Protein AF-A0A7V7WI01-F1 (afdb_monomer)

Structure (mmCIF, N/CA/C/O backbone):
data_AF-A0A7V7WI01-F1
#
_entry.id   AF-A0A7V7WI01-F1
#
loop_
_atom_site.group_PDB
_atom_site.id
_atom_site.type_symbol
_atom_site.label_atom_id
_atom_site.label_alt_id
_atom_site.label_comp_id
_atom_site.label_asym_id
_atom_site.label_entity_id
_atom_site.label_seq_id
_atom_site.pdbx_PDB_ins_code
_atom_site.Cartn_x
_atom_site.Cartn_y
_atom_site.Cartn_z
_atom_site.occupancy
_atom_site.B_iso_or_equiv
_atom_site.auth_seq_id
_atom_site.auth_comp_id
_atom_site.auth_asym_id
_atom_site.auth_atom_id
_atom_site.pdbx_PDB_model_num
ATOM 1 N N . MET A 1 1 ? 37.194 34.433 -37.383 1.00 41.41 1 MET A N 1
ATOM 2 C CA . MET A 1 1 ? 36.309 33.984 -36.285 1.00 41.41 1 MET A CA 1
ATOM 3 C C . MET A 1 1 ? 34.976 33.561 -36.884 1.00 41.41 1 MET A C 1
ATOM 5 O O . MET A 1 1 ? 34.101 34.392 -37.082 1.00 41.41 1 MET A O 1
ATOM 9 N N . THR A 1 2 ? 34.848 32.290 -37.248 1.00 35.22 2 THR A N 1
ATOM 10 C CA . THR A 1 2 ? 33.656 31.738 -37.905 1.00 35.22 2 THR A CA 1
ATOM 11 C C . THR A 1 2 ? 32.880 30.946 -36.858 1.00 35.22 2 THR A C 1
ATOM 13 O O . THR A 1 2 ? 33.360 29.931 -36.363 1.00 35.22 2 THR A O 1
ATOM 16 N N . ARG A 1 3 ? 31.715 31.455 -36.443 1.00 38.75 3 ARG A N 1
ATOM 17 C CA . ARG A 1 3 ? 30.821 30.782 -35.491 1.00 38.75 3 ARG A CA 1
ATOM 18 C C . ARG A 1 3 ? 30.105 29.633 -36.200 1.00 38.75 3 ARG A C 1
ATOM 20 O O . ARG A 1 3 ? 29.228 29.869 -37.025 1.00 38.75 3 ARG A O 1
ATOM 27 N N . THR A 1 4 ? 30.463 28.403 -35.851 1.00 38.91 4 THR A N 1
ATOM 28 C CA . THR A 1 4 ? 29.704 27.194 -36.190 1.00 38.91 4 THR A CA 1
ATOM 29 C C . THR A 1 4 ? 28.322 27.260 -35.525 1.00 38.91 4 THR A C 1
ATOM 31 O O . THR A 1 4 ? 28.257 27.484 -34.313 1.00 38.91 4 THR A O 1
ATOM 34 N N . PRO A 1 5 ? 27.206 27.081 -36.253 1.00 42.91 5 PRO A N 1
ATOM 35 C CA . PRO A 1 5 ? 25.894 27.035 -35.626 1.00 42.91 5 PRO A CA 1
ATOM 36 C C . PRO A 1 5 ? 25.719 25.707 -34.877 1.00 42.91 5 PRO A C 1
ATOM 38 O O . PRO A 1 5 ? 25.892 24.631 -35.445 1.00 42.91 5 PRO A O 1
ATOM 41 N N . MET A 1 6 ? 25.368 25.794 -33.590 1.00 41.75 6 MET A N 1
ATOM 42 C CA . MET A 1 6 ? 24.916 24.659 -32.780 1.00 41.75 6 MET A CA 1
ATOM 43 C C . MET A 1 6 ? 23.719 23.991 -33.464 1.00 41.75 6 MET A C 1
ATOM 45 O O . MET A 1 6 ? 22.691 24.631 -33.702 1.00 41.75 6 MET A O 1
ATOM 49 N N . ALA A 1 7 ? 23.850 22.698 -33.754 1.00 40.59 7 ALA A N 1
ATOM 50 C CA . ALA A 1 7 ? 22.749 21.867 -34.209 1.00 40.59 7 ALA A CA 1
ATOM 51 C C . ALA A 1 7 ? 21.605 21.915 -33.181 1.00 40.59 7 ALA A C 1
ATOM 53 O O . ALA A 1 7 ? 21.805 21.661 -31.992 1.00 40.59 7 ALA A O 1
ATOM 54 N N . ARG A 1 8 ? 20.396 22.255 -33.641 1.00 39.50 8 ARG A N 1
ATOM 55 C CA . ARG A 1 8 ? 19.173 22.104 -32.843 1.00 39.50 8 ARG A CA 1
ATOM 56 C C . ARG A 1 8 ? 18.990 20.617 -32.514 1.00 39.50 8 ARG A C 1
ATOM 58 O O . ARG A 1 8 ? 19.132 19.805 -33.430 1.00 39.50 8 ARG A O 1
ATOM 65 N N . PRO A 1 9 ? 18.639 20.243 -31.270 1.00 41.78 9 PRO A N 1
ATOM 66 C CA . PRO A 1 9 ? 18.307 18.860 -30.967 1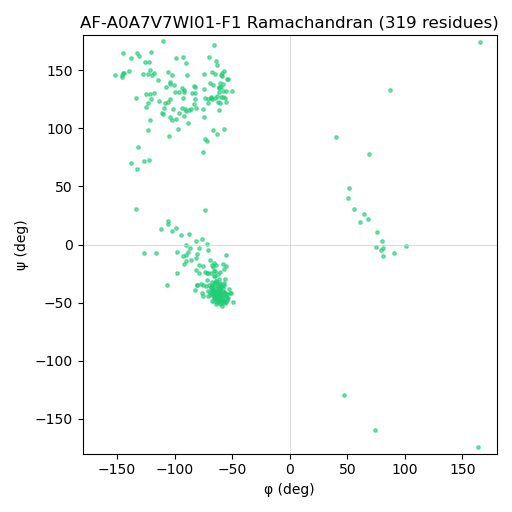.00 41.78 9 PRO A CA 1
ATOM 67 C C . PRO A 1 9 ? 17.116 18.440 -31.834 1.00 41.78 9 PRO A C 1
ATOM 69 O O . PRO A 1 9 ? 16.097 19.136 -31.905 1.00 41.78 9 PRO A O 1
ATOM 72 N N . SER A 1 10 ? 17.287 17.335 -32.553 1.00 41.19 10 SER A N 1
ATOM 73 C CA . SER A 1 10 ? 16.259 16.740 -33.394 1.00 41.19 10 SER A CA 1
ATOM 74 C C . SER A 1 10 ? 15.025 16.406 -32.555 1.00 41.19 10 SER A C 1
ATOM 76 O O . SER A 1 10 ? 15.104 15.937 -31.419 1.00 41.19 10 SER A O 1
ATOM 78 N N . ARG A 1 11 ? 13.853 16.695 -33.120 1.00 42.84 11 ARG A N 1
ATOM 79 C CA . ARG A 1 11 ? 12.557 16.388 -32.522 1.00 42.84 11 ARG A CA 1
ATOM 80 C C . ARG A 1 11 ? 12.413 14.872 -32.351 1.00 42.84 11 ARG A C 1
ATOM 82 O O . ARG A 1 11 ? 12.354 14.150 -33.338 1.00 42.84 11 ARG A O 1
ATOM 89 N N . SER A 1 12 ? 12.329 14.442 -31.093 1.00 43.69 12 SER A N 1
ATOM 90 C CA . SER A 1 12 ? 11.497 13.338 -30.591 1.00 43.69 12 SER A CA 1
ATOM 91 C C . SER A 1 12 ? 11.398 12.083 -31.470 1.00 43.69 12 SER A C 1
ATOM 93 O O . SER A 1 12 ? 10.459 11.938 -32.254 1.00 43.69 12 SER A O 1
ATOM 95 N N . SER A 1 13 ? 12.271 11.104 -31.220 1.00 43.81 13 SER A N 1
ATOM 96 C CA . SER A 1 13 ? 11.920 9.695 -31.418 1.00 43.81 13 SER A CA 1
ATOM 97 C C . SER A 1 13 ? 10.784 9.357 -30.448 1.00 43.81 13 SER A C 1
ATOM 99 O O . SER A 1 13 ? 11.011 9.108 -29.263 1.00 43.81 13 SER A O 1
ATOM 101 N N . CYS A 1 14 ? 9.541 9.437 -30.916 1.00 49.91 14 CYS A N 1
ATOM 102 C CA . CYS A 1 14 ? 8.401 8.927 -30.171 1.00 49.91 14 CYS A CA 1
ATOM 103 C C . CYS A 1 14 ? 8.569 7.405 -30.111 1.00 49.91 14 CYS A C 1
ATOM 105 O O . CYS A 1 14 ? 8.325 6.719 -31.102 1.00 49.91 14 CYS A O 1
ATOM 107 N N . SER A 1 15 ? 9.087 6.888 -28.992 1.00 59.72 15 SER A N 1
ATOM 108 C CA . SER A 1 15 ? 9.093 5.448 -28.739 1.00 59.72 15 SER A CA 1
ATOM 109 C C . SER A 1 15 ? 7.675 4.921 -28.981 1.00 59.72 15 SER A C 1
ATOM 111 O O . SER A 1 15 ? 6.725 5.550 -28.500 1.00 59.72 15 SER A O 1
ATOM 113 N N . PRO A 1 16 ? 7.502 3.821 -29.734 1.00 78.44 16 PRO A N 1
ATOM 114 C CA . PRO A 1 16 ? 6.178 3.274 -29.998 1.00 78.44 16 PRO A CA 1
ATOM 115 C C . PRO A 1 16 ? 5.454 3.021 -28.672 1.00 78.44 16 PRO A C 1
ATOM 117 O O . PRO A 1 16 ? 6.084 2.636 -27.687 1.00 78.44 16 PRO A O 1
ATOM 120 N N . ALA A 1 17 ? 4.143 3.274 -28.632 1.00 88.06 17 ALA A N 1
ATOM 121 C CA . ALA A 1 17 ? 3.349 3.061 -27.425 1.00 88.06 17 ALA A CA 1
ATOM 122 C C . ALA A 1 17 ? 3.530 1.616 -26.912 1.00 88.06 17 ALA A C 1
ATOM 124 O O . ALA A 1 17 ? 3.611 0.698 -27.735 1.00 88.06 17 ALA A O 1
ATOM 125 N N . PRO A 1 18 ? 3.576 1.388 -25.584 1.00 95.75 18 PRO A N 1
ATOM 126 C CA . PRO A 1 18 ? 3.816 0.062 -25.021 1.00 95.75 18 PRO A CA 1
ATOM 127 C C . PRO A 1 18 ? 2.548 -0.798 -25.155 1.00 95.75 18 PRO A C 1
ATOM 129 O O . PRO A 1 18 ? 1.713 -0.887 -24.255 1.00 95.75 18 PRO A O 1
ATOM 132 N N . ALA A 1 19 ? 2.332 -1.347 -26.348 1.00 96.00 19 ALA A N 1
ATOM 133 C CA . ALA A 1 19 ? 1.061 -1.940 -26.738 1.00 96.00 19 ALA A CA 1
ATOM 134 C C . ALA A 1 19 ? 0.753 -3.227 -25.961 1.00 96.00 19 ALA A C 1
ATOM 136 O O . ALA A 1 19 ? -0.411 -3.474 -25.636 1.00 96.00 19 ALA A O 1
ATOM 137 N N . ARG A 1 20 ? 1.765 -4.051 -25.649 1.00 96.38 20 ARG A N 1
ATOM 138 C CA . ARG A 1 20 ? 1.570 -5.256 -24.824 1.00 96.38 20 ARG A CA 1
ATOM 139 C C . ARG A 1 20 ? 1.254 -4.878 -23.385 1.00 96.38 20 ARG A C 1
ATOM 141 O O . ARG A 1 20 ? 0.348 -5.474 -22.811 1.00 96.38 20 ARG A O 1
ATOM 148 N N . TRP A 1 21 ? 1.928 -3.867 -22.839 1.00 97.81 21 TRP A N 1
ATOM 149 C CA . TRP A 1 21 ? 1.630 -3.335 -21.510 1.00 97.81 21 TRP A CA 1
ATOM 150 C C . TRP A 1 21 ? 0.194 -2.835 -21.404 1.00 97.81 21 TRP A C 1
ATOM 152 O O . TRP A 1 21 ? -0.531 -3.249 -20.506 1.00 97.81 21 TRP A O 1
ATOM 162 N N . LEU A 1 22 ? -0.250 -2.002 -22.347 1.00 97.31 22 LEU A N 1
ATOM 163 C CA . LEU A 1 22 ? -1.610 -1.464 -22.329 1.00 97.31 22 LEU A CA 1
ATOM 164 C C . LEU A 1 22 ? -2.666 -2.566 -22.452 1.00 97.31 22 LEU A C 1
ATOM 166 O O . LEU A 1 22 ? -3.636 -2.551 -21.699 1.00 97.31 22 LEU A O 1
ATOM 170 N N . ARG A 1 23 ? -2.451 -3.555 -23.330 1.00 96.81 23 ARG A N 1
ATOM 171 C CA . ARG A 1 23 ? -3.335 -4.727 -23.412 1.00 96.81 23 ARG A CA 1
ATOM 172 C C . ARG A 1 23 ? -3.352 -5.514 -22.107 1.00 96.81 23 ARG A C 1
ATOM 174 O O . ARG A 1 23 ? -4.424 -5.873 -21.643 1.00 96.81 23 ARG A O 1
ATOM 181 N N . PHE A 1 24 ? -2.194 -5.750 -21.490 1.00 97.19 24 PHE A N 1
ATOM 182 C CA . PHE A 1 24 ? -2.124 -6.415 -20.190 1.00 97.19 24 PHE A CA 1
ATOM 183 C C . PHE A 1 24 ? -2.937 -5.658 -19.133 1.00 97.19 24 PHE A C 1
ATOM 185 O O . PHE A 1 24 ? -3.774 -6.266 -18.472 1.00 97.19 24 PHE A O 1
ATOM 192 N N . LEU A 1 25 ? -2.781 -4.337 -19.026 1.00 97.50 25 LEU A N 1
ATOM 193 C CA . LEU A 1 25 ? -3.569 -3.531 -18.090 1.00 97.50 25 LEU A CA 1
ATOM 194 C C . LEU A 1 25 ? -5.077 -3.607 -18.372 1.00 97.50 25 LEU A C 1
ATOM 196 O O . LEU A 1 25 ? -5.855 -3.731 -17.432 1.00 97.50 25 LEU A O 1
ATOM 200 N N . GLN A 1 26 ? -5.488 -3.620 -19.643 1.00 96.75 26 GLN A N 1
ATOM 201 C CA . GLN A 1 26 ? -6.889 -3.825 -20.032 1.00 96.75 26 GLN A CA 1
ATOM 202 C C . GLN A 1 26 ? -7.419 -5.212 -19.640 1.00 96.75 26 GLN A C 1
ATOM 204 O O . GLN A 1 26 ? -8.591 -5.334 -19.311 1.00 96.75 26 GLN A O 1
ATOM 209 N N . THR A 1 27 ? -6.583 -6.259 -19.611 1.00 95.94 27 THR A N 1
ATOM 210 C CA . THR A 1 27 ? -7.016 -7.571 -19.083 1.00 95.94 27 THR A CA 1
ATOM 211 C C . THR A 1 27 ? -7.214 -7.578 -17.566 1.00 95.94 27 THR A C 1
ATOM 213 O O . THR A 1 27 ? -7.959 -8.412 -17.053 1.00 95.94 27 THR A O 1
ATOM 216 N N . LEU A 1 28 ? -6.546 -6.674 -16.840 1.00 96.12 28 LEU A N 1
ATOM 217 C CA . LEU A 1 28 ? -6.720 -6.522 -15.394 1.00 96.12 28 LEU A CA 1
ATOM 218 C C . LEU A 1 28 ? -7.948 -5.669 -15.058 1.00 96.12 28 LEU A C 1
ATOM 220 O O . LEU A 1 28 ? -8.654 -5.988 -14.106 1.00 96.12 28 LEU A O 1
ATOM 224 N N . TRP A 1 29 ? -8.183 -4.615 -15.845 1.00 96.75 29 TRP A N 1
ATOM 225 C CA . TRP A 1 29 ? -9.196 -3.583 -15.615 1.00 96.75 29 TRP A CA 1
ATOM 226 C C . TRP A 1 29 ? -9.922 -3.210 -16.920 1.00 96.75 29 TRP A C 1
ATOM 228 O O . TRP A 1 29 ? -9.696 -2.119 -17.451 1.00 96.75 29 TRP A O 1
ATOM 238 N N . PRO A 1 30 ? -10.767 -4.101 -17.473 1.00 94.25 30 PRO A N 1
ATOM 239 C CA . PRO A 1 30 ? -11.422 -3.870 -18.763 1.00 94.25 30 PRO A CA 1
ATOM 240 C C . PRO A 1 30 ? -12.344 -2.644 -18.743 1.00 94.25 30 PRO A C 1
ATOM 242 O O . PRO A 1 30 ? -12.310 -1.842 -19.674 1.00 94.25 30 PRO A O 1
ATOM 245 N N . ASP A 1 31 ? -13.078 -2.458 -17.644 1.00 93.56 31 ASP A N 1
ATOM 246 C CA . ASP A 1 31 ? -14.071 -1.390 -17.471 1.00 93.56 31 ASP A CA 1
ATOM 247 C C . ASP A 1 31 ? -13.645 -0.338 -16.428 1.00 93.56 31 ASP A C 1
ATOM 249 O O . ASP A 1 31 ? -14.449 0.486 -15.996 1.00 93.56 31 ASP A O 1
ATOM 253 N N . ASP A 1 32 ? -12.370 -0.343 -16.021 1.00 96.06 32 ASP A N 1
ATOM 254 C CA . ASP A 1 32 ? -11.827 0.580 -15.015 1.00 96.06 32 ASP A CA 1
ATOM 255 C C . ASP A 1 32 ? -10.572 1.318 -15.530 1.00 96.06 32 ASP A C 1
ATOM 257 O O . ASP A 1 32 ? -9.435 1.071 -15.100 1.00 96.06 32 ASP A O 1
ATOM 261 N N . PRO A 1 33 ? -10.752 2.269 -16.470 1.00 96.31 33 PRO A N 1
ATOM 262 C CA . PRO A 1 33 ? -9.656 3.098 -16.964 1.00 96.31 33 PRO A CA 1
ATOM 263 C C . PRO A 1 33 ? -9.097 4.040 -15.8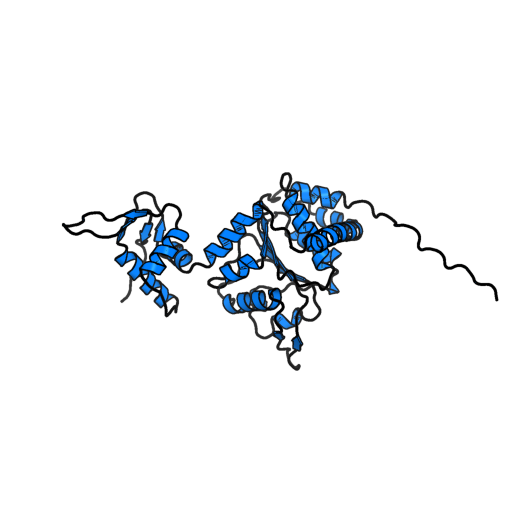85 1.00 96.31 33 PRO A C 1
ATOM 265 O O . PRO A 1 33 ? -7.967 4.519 -16.020 1.00 96.31 33 PRO A O 1
ATOM 268 N N . GLU A 1 34 ? -9.857 4.311 -14.817 1.00 97.19 34 GLU A N 1
ATOM 269 C CA . GLU A 1 34 ? -9.425 5.154 -13.700 1.00 97.19 34 GLU A CA 1
ATOM 270 C C . GLU A 1 34 ? -8.273 4.485 -12.940 1.00 97.19 34 GLU A C 1
ATOM 272 O O . GLU A 1 34 ? -7.254 5.127 -12.671 1.00 97.19 34 GLU A O 1
ATOM 277 N N . THR A 1 35 ? -8.371 3.177 -12.688 1.00 97.94 35 THR A N 1
ATOM 278 C CA . THR A 1 35 ? -7.287 2.398 -12.074 1.00 97.94 35 THR A CA 1
ATOM 279 C C . THR A 1 35 ? -6.031 2.352 -12.935 1.00 97.94 35 THR A C 1
ATOM 281 O O . THR A 1 35 ? -4.923 2.544 -12.423 1.00 97.94 35 THR A O 1
ATOM 284 N N . ILE A 1 36 ? -6.177 2.196 -14.253 1.00 98.06 36 ILE A N 1
ATOM 285 C CA . ILE A 1 36 ? -5.046 2.270 -15.192 1.00 98.06 36 ILE A CA 1
ATOM 286 C C . ILE A 1 36 ? -4.383 3.654 -15.133 1.00 98.06 36 ILE A C 1
ATOM 288 O O . ILE A 1 36 ? -3.152 3.758 -15.102 1.00 98.06 36 ILE A O 1
ATOM 292 N N . ALA A 1 37 ? -5.179 4.726 -15.082 1.00 98.06 37 ALA A N 1
ATOM 293 C CA . ALA A 1 37 ? -4.675 6.090 -14.981 1.00 98.06 37 ALA A CA 1
ATOM 294 C C . ALA A 1 37 ? -3.963 6.357 -13.644 1.00 98.06 37 ALA A C 1
ATOM 296 O O . ALA A 1 37 ? -2.904 6.988 -13.652 1.00 98.06 37 ALA A O 1
ATOM 297 N N . ALA A 1 38 ? -4.492 5.851 -12.526 1.00 98.38 38 ALA A N 1
ATOM 298 C CA . ALA A 1 38 ? -3.864 5.948 -11.208 1.00 98.38 38 ALA A CA 1
ATOM 299 C C . ALA A 1 38 ? -2.532 5.183 -11.158 1.00 98.38 38 ALA A C 1
ATOM 301 O O . ALA A 1 38 ? -1.532 5.704 -10.658 1.00 98.38 38 ALA A O 1
ATOM 302 N N . LEU A 1 39 ? -2.475 3.986 -11.755 1.00 98.56 39 LEU A N 1
ATOM 303 C CA . LEU A 1 39 ? -1.231 3.229 -11.887 1.00 98.56 39 LEU A CA 1
ATOM 304 C C . LEU A 1 39 ? -0.197 3.987 -12.734 1.00 98.56 39 LEU A C 1
ATOM 306 O O . LEU A 1 39 ? 0.975 4.035 -12.366 1.00 98.56 39 LEU A O 1
ATOM 310 N N . GLN A 1 40 ? -0.619 4.612 -13.838 1.00 98.56 40 GLN A N 1
ATOM 311 C CA . GLN A 1 40 ? 0.260 5.420 -14.690 1.00 98.56 40 GLN A CA 1
ATOM 312 C C . GLN A 1 40 ? 0.877 6.598 -13.935 1.00 98.56 40 GLN A C 1
ATOM 314 O O . GLN A 1 40 ? 2.068 6.876 -14.073 1.00 98.56 40 GLN A O 1
ATOM 319 N N . GLU A 1 41 ? 0.069 7.299 -13.142 1.00 98.44 41 GLU A N 1
ATOM 320 C CA . GLU A 1 41 ? 0.535 8.399 -12.298 1.00 98.44 41 GLU A CA 1
ATOM 321 C C . GLU A 1 41 ? 1.517 7.920 -11.240 1.00 98.44 41 GLU A C 1
ATOM 323 O O . GLU A 1 41 ? 2.533 8.576 -11.020 1.00 98.44 41 GLU A O 1
ATOM 328 N N . TRP A 1 42 ? 1.252 6.761 -10.635 1.00 98.31 42 TRP A N 1
ATOM 329 C CA . TRP A 1 42 ? 2.161 6.169 -9.667 1.00 98.31 42 TRP A CA 1
ATOM 330 C C . TRP A 1 42 ? 3.507 5.808 -10.294 1.00 98.31 42 TRP A C 1
ATOM 332 O O . TRP A 1 42 ? 4.548 6.199 -9.774 1.00 98.31 42 TRP A O 1
ATOM 342 N N . PHE A 1 43 ? 3.502 5.133 -11.449 1.00 98.44 43 PHE A N 1
ATOM 343 C CA . PHE A 1 43 ? 4.720 4.847 -12.211 1.00 98.44 43 PHE A CA 1
ATOM 344 C C . PHE A 1 43 ? 5.515 6.122 -12.495 1.00 98.44 43 PHE A C 1
ATOM 346 O O . PHE A 1 43 ? 6.724 6.146 -12.287 1.00 98.44 43 PHE A O 1
ATOM 353 N N . GLY A 1 44 ? 4.836 7.184 -12.935 1.00 97.81 44 GLY A N 1
ATOM 354 C CA . GLY A 1 44 ? 5.458 8.476 -13.197 1.00 97.81 44 GLY A CA 1
ATOM 355 C C . GLY A 1 44 ? 6.058 9.112 -11.945 1.00 97.81 44 GLY A C 1
ATOM 356 O O . GLY A 1 44 ? 7.180 9.612 -11.989 1.00 97.81 44 GLY A O 1
ATOM 357 N N . LEU A 1 45 ? 5.338 9.050 -10.823 1.00 97.50 45 LEU A N 1
ATOM 358 C CA . LEU A 1 45 ? 5.813 9.546 -9.537 1.00 97.50 45 LEU A CA 1
ATOM 359 C C . LEU A 1 45 ? 7.111 8.840 -9.137 1.00 97.50 45 LEU A C 1
ATOM 361 O O . LEU A 1 45 ? 8.084 9.523 -8.839 1.00 97.50 45 LEU A O 1
ATOM 365 N N . LEU A 1 46 ? 7.180 7.506 -9.224 1.00 96.69 46 LEU A N 1
ATOM 366 C CA . LEU A 1 46 ? 8.355 6.720 -8.815 1.00 96.69 46 LEU A CA 1
ATOM 367 C C . LEU A 1 46 ? 9.675 7.088 -9.524 1.00 96.69 46 LEU A C 1
ATOM 369 O O . LEU A 1 46 ? 10.749 6.745 -9.029 1.00 96.69 46 LEU A O 1
ATOM 373 N N . LEU A 1 47 ? 9.608 7.805 -10.648 1.00 95.81 47 LEU A N 1
ATOM 374 C CA . LEU A 1 47 ? 10.771 8.289 -11.397 1.00 95.81 47 LEU A CA 1
ATOM 375 C C . LEU A 1 47 ? 11.384 9.579 -10.824 1.00 95.81 47 LEU A C 1
ATOM 377 O O . LEU A 1 47 ? 12.480 9.964 -11.229 1.00 95.81 47 LEU A O 1
ATOM 381 N N . THR A 1 48 ? 10.697 10.247 -9.897 1.00 95.12 48 THR A N 1
ATOM 382 C CA . THR A 1 48 ? 11.130 11.502 -9.263 1.00 95.12 48 THR A CA 1
ATOM 383 C C . THR A 1 48 ? 11.506 11.286 -7.799 1.00 95.12 48 THR A C 1
ATOM 385 O O . THR A 1 48 ? 11.293 10.203 -7.264 1.00 95.12 48 THR A O 1
ATOM 388 N N . ASP A 1 49 ? 12.006 12.325 -7.130 1.00 93.19 49 ASP A N 1
ATOM 389 C CA . ASP A 1 49 ? 12.158 12.364 -5.667 1.00 93.19 49 ASP A CA 1
ATOM 390 C C . ASP A 1 49 ? 10.998 13.130 -4.988 1.00 93.19 49 ASP A C 1
ATOM 392 O O . ASP A 1 49 ? 11.088 13.505 -3.823 1.00 93.19 49 ASP A O 1
ATOM 396 N N . GLU A 1 50 ? 9.892 13.391 -5.707 1.00 93.25 50 GLU A N 1
ATOM 397 C CA . GLU A 1 50 ? 8.726 14.073 -5.133 1.00 93.25 50 GLU A CA 1
ATOM 398 C C . GLU A 1 50 ? 7.990 13.161 -4.140 1.00 93.25 50 GLU A C 1
ATOM 400 O O . GLU A 1 50 ? 7.474 12.098 -4.510 1.00 93.25 50 GLU A O 1
ATOM 405 N N . THR A 1 51 ? 7.870 13.630 -2.898 1.00 93.50 51 THR A N 1
ATOM 406 C CA . THR A 1 51 ? 7.145 12.953 -1.811 1.00 93.50 51 THR A CA 1
ATOM 407 C C . THR A 1 51 ? 5.929 13.733 -1.297 1.00 93.50 51 THR A C 1
ATOM 409 O O . THR A 1 51 ? 5.115 13.157 -0.578 1.00 93.50 51 THR A O 1
ATOM 412 N N . ARG A 1 52 ? 5.719 14.984 -1.749 1.00 94.12 52 ARG A N 1
ATOM 413 C CA . ARG A 1 52 ? 4.714 15.940 -1.216 1.00 94.12 52 ARG A CA 1
ATOM 414 C C . ARG A 1 52 ? 3.267 15.445 -1.190 1.00 94.12 52 ARG A C 1
ATOM 416 O O . ARG A 1 52 ? 2.412 16.042 -0.548 1.00 94.12 52 ARG A O 1
ATOM 423 N N . TYR A 1 53 ? 2.963 14.400 -1.957 1.00 95.88 53 TYR A N 1
ATOM 424 C CA . TYR A 1 53 ? 1.631 13.800 -1.991 1.00 95.88 53 TYR A CA 1
ATOM 425 C C . TYR A 1 53 ? 1.352 12.948 -0.749 1.00 95.88 53 TYR A C 1
ATOM 427 O O . TYR A 1 53 ? 0.190 12.670 -0.477 1.00 95.88 53 TYR A O 1
ATOM 435 N N . GLN A 1 54 ? 2.396 12.543 -0.018 1.00 96.50 54 GLN A N 1
ATOM 436 C CA . GLN A 1 54 ? 2.325 11.767 1.218 1.00 96.50 54 GLN A CA 1
ATOM 437 C C . GLN A 1 54 ? 1.467 10.501 1.093 1.00 96.50 54 GLN A C 1
ATOM 439 O O . GLN A 1 54 ? 0.557 10.244 1.890 1.00 96.50 54 GLN A O 1
ATOM 444 N N . LYS A 1 55 ? 1.733 9.732 0.029 1.00 96.56 55 LYS A N 1
ATOM 445 C CA . LYS A 1 55 ? 1.004 8.513 -0.325 1.00 96.56 55 LYS A CA 1
ATOM 446 C C . LYS A 1 55 ? 1.931 7.309 -0.503 1.00 96.56 55 LYS A C 1
ATOM 448 O O . LYS A 1 55 ? 3.103 7.456 -0.841 1.00 96.56 55 LYS A O 1
ATOM 453 N N . ALA A 1 56 ? 1.350 6.125 -0.356 1.00 96.81 56 ALA A N 1
ATOM 454 C CA . ALA A 1 56 ? 1.856 4.807 -0.722 1.00 96.81 56 ALA A CA 1
ATOM 455 C C . ALA A 1 56 ? 0.867 4.127 -1.689 1.00 96.81 56 ALA A C 1
ATOM 457 O O . ALA A 1 56 ? -0.318 4.455 -1.689 1.00 96.81 56 ALA A O 1
ATOM 458 N N . LEU A 1 57 ? 1.322 3.167 -2.493 1.00 97.62 57 LEU A N 1
ATOM 459 C CA . LEU A 1 57 ? 0.454 2.369 -3.368 1.00 97.62 57 LEU A CA 1
ATOM 460 C C . LEU A 1 57 ? 0.181 1.009 -2.739 1.00 97.62 57 LEU A C 1
ATOM 462 O O . LEU A 1 57 ? 1.111 0.365 -2.261 1.00 97.62 57 LEU A O 1
ATOM 466 N N . ALA A 1 58 ? -1.063 0.543 -2.808 1.00 96.19 58 ALA A N 1
ATOM 467 C CA . ALA A 1 58 ? -1.442 -0.817 -2.456 1.00 96.19 58 ALA A CA 1
ATOM 468 C C . ALA A 1 58 ? -2.128 -1.515 -3.635 1.00 96.19 58 ALA A C 1
ATOM 470 O O . ALA A 1 58 ? -3.155 -1.064 -4.134 1.00 96.19 58 ALA A O 1
ATOM 471 N N . LEU A 1 59 ? -1.559 -2.639 -4.063 1.00 96.69 59 LEU A N 1
ATOM 472 C CA . LEU A 1 59 ? -2.131 -3.568 -5.031 1.00 96.69 59 LEU A CA 1
ATOM 473 C C . LEU A 1 59 ? -2.765 -4.728 -4.257 1.00 96.69 59 LEU A C 1
ATOM 475 O O . LEU A 1 59 ? -2.045 -5.561 -3.695 1.00 96.69 59 LEU A O 1
ATOM 479 N N . ILE A 1 60 ? -4.096 -4.787 -4.227 1.00 93.62 60 ILE A N 1
ATOM 480 C CA . ILE A 1 60 ? -4.858 -5.760 -3.429 1.00 93.62 60 ILE A CA 1
ATOM 481 C C . ILE A 1 60 ? -5.681 -6.642 -4.360 1.00 93.62 60 ILE A C 1
ATOM 483 O O . ILE A 1 60 ? -6.370 -6.132 -5.233 1.00 93.62 60 ILE A O 1
ATOM 487 N N . GLY A 1 61 ? -5.611 -7.961 -4.205 1.00 90.88 61 GLY A N 1
ATOM 488 C CA . GLY A 1 61 ? -6.397 -8.891 -5.024 1.00 90.88 61 GLY A CA 1
ATOM 489 C C . GLY A 1 61 ? -5.905 -10.328 -4.922 1.00 90.88 61 GLY A C 1
ATOM 490 O O . GLY A 1 61 ? -4.840 -10.544 -4.360 1.00 90.88 61 GLY A O 1
ATOM 491 N N . PRO A 1 62 ? -6.561 -11.331 -5.513 1.00 90.50 62 PRO A N 1
ATOM 492 C CA . PRO A 1 62 ? -6.242 -12.737 -5.272 1.00 90.50 62 PRO A CA 1
ATOM 493 C C . PRO A 1 62 ? -4.851 -13.153 -5.782 1.00 90.50 62 PRO A C 1
ATOM 495 O O . PRO A 1 62 ? -4.145 -12.425 -6.492 1.00 90.50 62 PRO A O 1
ATOM 498 N N . ARG A 1 63 ? -4.422 -14.375 -5.446 1.00 88.25 63 ARG A N 1
ATOM 499 C CA . ARG A 1 63 ? -3.196 -14.948 -6.025 1.00 88.25 63 ARG A CA 1
ATOM 500 C C . ARG A 1 63 ? -3.299 -14.987 -7.553 1.00 88.25 63 ARG A C 1
ATOM 502 O O . ARG A 1 63 ? -4.384 -15.122 -8.114 1.00 88.25 63 ARG A O 1
ATOM 509 N N . ARG A 1 64 ? -2.144 -14.868 -8.218 1.00 89.50 64 ARG A N 1
ATOM 510 C CA . ARG A 1 64 ? -2.035 -14.841 -9.689 1.00 89.50 64 ARG A CA 1
ATOM 511 C C . ARG A 1 64 ? -2.879 -13.747 -10.361 1.00 89.50 64 ARG A C 1
ATOM 513 O O . ARG A 1 64 ? -3.272 -13.920 -11.500 1.00 89.50 64 ARG A O 1
ATOM 520 N N . SER A 1 65 ? -3.106 -12.605 -9.709 1.00 92.94 65 SER A N 1
ATOM 521 C CA . SER A 1 65 ? -3.878 -11.492 -10.289 1.00 92.94 65 SER A CA 1
ATOM 522 C C . SER A 1 65 ? -3.075 -10.487 -11.127 1.00 92.94 65 SER A C 1
ATOM 524 O O . SER A 1 65 ? -3.571 -9.423 -11.458 1.00 92.94 65 SER A O 1
ATOM 526 N N . GLY A 1 66 ? -1.804 -10.765 -11.434 1.00 93.94 66 GLY A N 1
ATOM 527 C CA . GLY A 1 66 ? -0.943 -9.838 -12.186 1.00 93.94 66 GLY A CA 1
ATOM 528 C C . GLY A 1 66 ? -0.126 -8.853 -11.336 1.00 93.94 66 GLY A C 1
ATOM 529 O O . GLY A 1 66 ? 0.790 -8.232 -11.871 1.00 93.94 66 GLY A O 1
ATOM 530 N N . LYS A 1 67 ? -0.337 -8.783 -10.008 1.00 94.94 67 LYS A N 1
ATOM 531 C CA . LYS A 1 67 ? 0.465 -7.942 -9.083 1.00 94.94 67 LYS A CA 1
ATOM 532 C C . LYS A 1 67 ? 1.975 -8.118 -9.266 1.00 94.94 67 LYS A C 1
ATOM 534 O O . LYS A 1 67 ? 2.700 -7.144 -9.411 1.00 94.94 67 LYS A O 1
ATOM 539 N N . GLY A 1 68 ? 2.447 -9.367 -9.296 1.00 94.19 68 GLY A N 1
ATOM 540 C CA . GLY A 1 68 ? 3.872 -9.670 -9.467 1.00 94.19 68 GLY A CA 1
ATOM 541 C C . GLY A 1 68 ? 4.428 -9.188 -10.811 1.00 94.19 68 GLY A C 1
ATOM 542 O O . GLY A 1 68 ? 5.547 -8.691 -10.861 1.00 94.19 68 GLY A O 1
ATOM 543 N N . THR A 1 69 ? 3.636 -9.272 -11.883 1.00 96.25 69 THR A N 1
ATOM 544 C CA . THR A 1 69 ? 4.010 -8.755 -13.207 1.00 96.25 69 THR A CA 1
ATOM 545 C C . THR A 1 69 ? 4.127 -7.231 -13.184 1.00 96.25 69 THR A C 1
ATOM 547 O O . THR A 1 69 ? 5.138 -6.701 -13.637 1.00 96.25 69 THR A O 1
ATOM 550 N N . ILE A 1 70 ? 3.157 -6.531 -12.578 1.00 97.50 70 ILE A N 1
ATOM 551 C CA . ILE A 1 70 ? 3.218 -5.071 -12.386 1.00 97.50 70 ILE A CA 1
ATOM 552 C C . ILE A 1 70 ? 4.480 -4.687 -11.612 1.00 97.50 70 ILE A C 1
ATOM 554 O O . ILE A 1 70 ? 5.206 -3.799 -12.048 1.00 97.50 70 ILE A O 1
ATOM 558 N N . LEU A 1 71 ? 4.768 -5.367 -10.496 1.00 96.31 71 LEU A N 1
ATOM 559 C CA . LEU A 1 71 ? 5.946 -5.082 -9.678 1.00 96.31 71 LEU A CA 1
ATOM 560 C C . LEU A 1 71 ? 7.255 -5.273 -10.450 1.00 96.31 71 LEU A C 1
ATOM 562 O O . LEU A 1 71 ? 8.127 -4.422 -10.344 1.00 96.31 71 LEU A O 1
ATOM 566 N N . ARG A 1 72 ? 7.399 -6.333 -11.255 1.00 96.06 72 ARG A N 1
ATOM 567 C CA . ARG A 1 72 ? 8.610 -6.547 -12.075 1.00 96.06 72 ARG A CA 1
ATOM 568 C C . ARG A 1 72 ? 8.805 -5.451 -13.119 1.00 96.06 72 ARG A C 1
ATOM 570 O O . ARG A 1 72 ? 9.912 -4.946 -13.280 1.00 96.06 72 ARG A O 1
ATOM 577 N N . VAL A 1 73 ? 7.733 -5.061 -13.809 1.00 97.56 73 VAL A N 1
ATOM 578 C CA . VAL A 1 73 ? 7.782 -3.976 -14.801 1.00 97.56 73 VAL A CA 1
ATOM 579 C C . VAL A 1 73 ? 8.115 -2.647 -14.124 1.00 97.56 73 VAL A C 1
ATOM 581 O O . VAL A 1 73 ? 9.002 -1.929 -14.580 1.00 97.56 73 VAL A O 1
ATOM 584 N N . LEU A 1 74 ? 7.461 -2.348 -13.001 1.00 97.06 74 LEU A N 1
ATOM 585 C CA . LEU A 1 74 ? 7.749 -1.181 -12.168 1.00 97.06 74 LEU A CA 1
ATOM 586 C C . LEU A 1 74 ? 9.216 -1.161 -11.750 1.00 97.06 74 LEU A C 1
ATOM 588 O O . LEU A 1 74 ? 9.865 -0.123 -11.864 1.00 97.06 74 LEU A O 1
ATOM 592 N N . GLN A 1 75 ? 9.749 -2.310 -11.326 1.00 95.62 75 GLN A N 1
ATOM 593 C CA . GLN A 1 75 ? 11.137 -2.416 -10.911 1.00 95.62 75 GLN A CA 1
ATOM 594 C C . GLN A 1 75 ? 12.101 -2.080 -12.045 1.00 95.62 75 GLN A C 1
ATOM 596 O O . GLN A 1 75 ? 12.981 -1.233 -11.900 1.00 95.62 75 GLN A O 1
ATOM 601 N N . ARG A 1 76 ? 11.856 -2.661 -13.219 1.00 96.38 76 ARG A N 1
ATOM 602 C CA . ARG A 1 76 ? 12.670 -2.419 -14.408 1.00 96.38 76 ARG A CA 1
ATOM 603 C C . ARG A 1 76 ? 12.627 -0.971 -14.894 1.00 96.38 76 ARG A C 1
ATOM 605 O O . ARG A 1 76 ? 13.635 -0.489 -15.414 1.00 96.38 76 ARG A O 1
ATOM 612 N N . VAL A 1 77 ? 11.473 -0.312 -14.768 1.00 96.81 77 VAL A N 1
ATOM 613 C CA . VAL A 1 77 ? 11.253 1.082 -15.187 1.00 96.81 77 VAL A CA 1
ATOM 614 C C . VAL A 1 77 ? 11.877 2.068 -14.198 1.00 96.81 77 VAL A C 1
ATOM 616 O O . VAL A 1 77 ? 12.513 3.027 -14.628 1.00 96.81 77 VAL A O 1
ATOM 619 N N . ALA A 1 78 ? 11.743 1.829 -12.891 1.00 95.25 78 ALA A N 1
ATOM 620 C CA . ALA A 1 78 ? 12.376 2.657 -11.861 1.00 95.25 78 ALA A CA 1
ATOM 621 C C . ALA A 1 78 ? 13.897 2.420 -11.759 1.00 95.25 78 ALA A C 1
ATOM 623 O O . ALA A 1 78 ? 14.628 3.311 -11.325 1.00 95.25 78 ALA A O 1
ATOM 624 N N . GLY A 1 79 ? 14.375 1.250 -12.191 1.00 95.25 79 GLY A N 1
ATOM 625 C CA . GLY A 1 79 ? 15.779 0.851 -12.197 1.00 95.25 79 GLY A CA 1
ATOM 626 C C . GLY A 1 79 ? 16.214 0.214 -10.877 1.00 95.25 79 GLY A C 1
ATOM 627 O O . GLY A 1 79 ? 15.975 0.764 -9.804 1.00 95.25 79 GLY A O 1
ATOM 628 N N . ASP A 1 80 ? 16.912 -0.920 -10.958 1.00 92.25 80 ASP A N 1
ATOM 629 C CA . ASP A 1 80 ? 17.214 -1.788 -9.806 1.00 92.25 80 ASP A CA 1
ATOM 630 C C . ASP A 1 80 ? 17.970 -1.074 -8.672 1.00 92.25 80 ASP A C 1
ATOM 632 O O . ASP A 1 80 ? 17.737 -1.327 -7.490 1.00 92.25 80 ASP A O 1
ATOM 636 N N . ALA A 1 81 ? 18.827 -0.106 -9.011 1.00 94.56 81 ALA A N 1
ATOM 637 C CA . ALA A 1 81 ? 19.570 0.687 -8.033 1.00 94.56 81 ALA A CA 1
ATOM 638 C C . ALA A 1 81 ? 18.665 1.520 -7.103 1.00 94.56 81 ALA A C 1
ATOM 640 O O . ALA A 1 81 ? 19.055 1.805 -5.969 1.00 94.56 81 ALA A O 1
ATOM 641 N N . ASN A 1 82 ? 17.455 1.871 -7.547 1.00 96.44 82 ASN A N 1
ATOM 642 C CA . ASN A 1 82 ? 16.515 2.725 -6.818 1.00 96.44 82 ASN A CA 1
ATOM 643 C C . ASN A 1 82 ? 15.565 1.947 -5.899 1.00 96.44 82 ASN A C 1
ATOM 645 O O . ASN A 1 82 ? 14.721 2.557 -5.234 1.00 96.44 82 ASN A O 1
ATOM 649 N N . ILE A 1 83 ? 15.685 0.619 -5.865 1.00 96.25 83 ILE A N 1
ATOM 650 C CA . ILE A 1 83 ? 14.686 -0.266 -5.272 1.00 96.25 83 ILE A CA 1
ATOM 651 C C . ILE A 1 83 ? 15.266 -1.045 -4.108 1.00 96.25 83 ILE A C 1
ATOM 653 O O . ILE A 1 83 ? 16.444 -1.406 -4.076 1.00 96.25 83 ILE A O 1
ATOM 657 N N . VAL A 1 84 ? 14.394 -1.313 -3.149 1.00 96.25 84 VAL A N 1
ATOM 658 C CA . VAL A 1 84 ? 14.598 -2.275 -2.078 1.00 96.25 84 VAL A CA 1
ATOM 659 C C . VAL A 1 84 ? 13.296 -3.031 -1.830 1.00 96.25 84 VAL A C 1
ATOM 661 O O . VAL A 1 84 ? 12.209 -2.499 -2.051 1.00 96.25 84 VAL A O 1
ATOM 664 N N . ALA A 1 85 ? 13.395 -4.283 -1.396 1.00 93.94 85 ALA A N 1
ATOM 665 C CA . ALA A 1 85 ? 12.242 -5.130 -1.108 1.00 93.94 85 ALA A CA 1
ATOM 666 C C . ALA A 1 85 ? 12.283 -5.611 0.352 1.00 93.94 85 ALA A C 1
ATOM 668 O O . ALA A 1 85 ? 12.642 -6.763 0.605 1.00 93.94 85 ALA A O 1
ATOM 669 N N . PRO A 1 86 ? 12.005 -4.729 1.334 1.00 91.62 86 PRO A N 1
ATOM 670 C CA . PRO A 1 86 ? 11.932 -5.140 2.727 1.00 91.62 86 PRO A CA 1
ATOM 671 C C . PRO A 1 86 ? 10.684 -6.000 2.963 1.00 91.62 86 PRO A C 1
ATOM 673 O O . PRO A 1 86 ? 9.713 -5.958 2.209 1.00 91.62 86 PRO A O 1
ATOM 676 N N . THR A 1 87 ? 10.691 -6.746 4.062 1.00 88.06 87 THR A N 1
ATOM 677 C CA . THR A 1 87 ? 9.481 -7.376 4.607 1.00 88.06 87 THR A CA 1
ATOM 678 C C . THR A 1 87 ? 8.834 -6.454 5.640 1.00 88.06 87 THR A C 1
ATOM 680 O O . THR A 1 87 ? 9.507 -5.589 6.210 1.00 88.06 87 THR A O 1
ATOM 683 N N . PHE A 1 88 ? 7.553 -6.672 5.947 1.00 85.25 88 PHE A N 1
ATOM 684 C CA . PHE A 1 88 ? 6.902 -5.976 7.060 1.00 85.25 88 PHE A CA 1
ATOM 685 C C . PHE A 1 88 ? 7.660 -6.189 8.369 1.00 85.25 88 PHE A C 1
ATOM 687 O O . PHE A 1 88 ? 8.036 -5.220 9.014 1.00 85.25 88 PHE A O 1
ATOM 694 N N . SER A 1 89 ? 7.992 -7.438 8.706 1.00 84.38 89 SER A N 1
ATOM 695 C CA . SER A 1 89 ? 8.715 -7.758 9.938 1.00 84.38 89 SER A CA 1
ATOM 696 C C . SER A 1 89 ? 10.045 -7.016 10.036 1.00 84.38 89 SER A C 1
ATOM 698 O O . SER A 1 89 ? 10.369 -6.492 11.094 1.00 84.38 89 SER A O 1
ATOM 700 N N . THR A 1 90 ? 10.797 -6.909 8.933 1.00 88.44 90 THR A N 1
ATOM 701 C CA . THR A 1 90 ? 12.072 -6.179 8.939 1.00 88.44 90 THR A CA 1
ATOM 702 C C . THR A 1 90 ? 11.899 -4.687 9.174 1.00 88.44 90 THR A C 1
ATOM 704 O O . THR A 1 90 ? 12.760 -4.116 9.827 1.00 88.44 90 THR A O 1
ATOM 707 N N . LEU A 1 91 ? 10.811 -4.059 8.709 1.00 90.19 91 LEU A N 1
ATOM 708 C CA . LEU A 1 91 ? 10.577 -2.626 8.933 1.00 90.19 91 LEU A CA 1
ATOM 709 C C . LEU A 1 91 ? 10.353 -2.279 10.410 1.00 90.19 91 LEU A C 1
ATOM 711 O O . LEU A 1 91 ? 10.570 -1.132 10.780 1.00 90.19 91 LEU A O 1
ATOM 715 N N . GLY A 1 92 ? 9.938 -3.238 11.241 1.00 88.75 92 GLY A N 1
ATOM 716 C CA . GLY A 1 92 ? 9.757 -3.045 12.683 1.00 88.75 92 GLY A CA 1
ATOM 717 C C . GLY A 1 92 ? 11.029 -3.269 13.508 1.00 88.75 92 GLY A C 1
ATOM 718 O O . GLY A 1 92 ? 11.002 -3.107 14.722 1.00 88.75 92 GLY A O 1
ATOM 719 N N . LEU A 1 93 ? 12.145 -3.667 12.886 1.00 90.00 93 LEU A N 1
ATOM 720 C CA . LEU A 1 93 ? 13.398 -3.951 13.595 1.00 90.00 93 LEU A CA 1
ATOM 721 C C . LEU A 1 93 ? 14.287 -2.700 13.718 1.00 90.00 93 LEU A C 1
ATOM 723 O O . LEU A 1 93 ? 14.245 -1.842 12.835 1.00 90.00 93 LEU A O 1
ATOM 727 N N . PRO A 1 94 ? 15.197 -2.632 14.716 1.00 85.56 94 PRO A N 1
ATOM 728 C CA . PRO A 1 94 ? 16.070 -1.470 14.940 1.00 85.56 94 PRO A CA 1
ATOM 729 C C . PRO A 1 94 ? 16.880 -1.009 13.716 1.00 85.56 94 PRO A C 1
ATOM 731 O O . PRO A 1 94 ? 17.017 0.183 13.476 1.00 85.56 94 PRO A O 1
ATOM 734 N N . PHE A 1 95 ? 17.383 -1.941 12.899 1.00 91.94 95 PHE A N 1
ATOM 735 C CA . PHE A 1 95 ? 18.139 -1.637 11.668 1.00 91.94 95 PHE A CA 1
ATOM 736 C C . PHE A 1 95 ? 17.298 -1.802 10.391 1.00 91.94 95 PHE A C 1
ATOM 738 O O . PHE A 1 95 ? 17.827 -1.818 9.280 1.00 91.94 95 PHE A O 1
ATOM 745 N N . GLY A 1 96 ? 15.980 -1.947 10.541 1.00 91.69 96 GLY A N 1
ATOM 746 C CA . GLY A 1 96 ? 15.035 -2.270 9.476 1.00 91.69 96 GLY A CA 1
ATOM 747 C C . GLY A 1 96 ? 14.948 -1.247 8.354 1.00 91.69 96 GLY A C 1
ATOM 748 O O . GLY A 1 96 ? 14.688 -1.595 7.202 1.00 91.69 96 GLY A O 1
ATOM 749 N N . LEU A 1 97 ? 15.194 0.019 8.694 1.00 95.56 97 LEU A N 1
ATOM 750 C CA . LEU A 1 97 ? 15.108 1.146 7.769 1.00 95.56 97 LEU A CA 1
ATOM 751 C C . LEU A 1 97 ? 16.434 1.444 7.061 1.00 95.56 97 LEU A C 1
ATOM 753 O O . LEU A 1 97 ? 16.432 2.153 6.057 1.00 95.56 97 LEU A O 1
ATOM 757 N N . GLN A 1 98 ? 17.561 0.893 7.531 1.00 96.19 98 GLN A N 1
ATOM 758 C CA . GLN A 1 98 ? 18.882 1.124 6.931 1.00 96.19 98 GLN A CA 1
ATOM 759 C C . GLN A 1 98 ? 18.909 0.849 5.410 1.00 96.19 98 GLN A C 1
ATOM 761 O O . GLN A 1 98 ? 19.474 1.669 4.683 1.00 96.19 98 GLN A O 1
ATOM 766 N N . PRO A 1 99 ? 18.277 -0.221 4.882 1.00 95.44 99 PRO A N 1
ATOM 767 C CA . PRO A 1 99 ? 18.236 -0.481 3.441 1.00 95.44 99 PRO A CA 1
ATOM 768 C C . PRO A 1 99 ? 17.462 0.554 2.612 1.00 95.44 99 PRO A C 1
ATOM 770 O O . PRO A 1 99 ? 17.597 0.564 1.390 1.00 95.44 99 PRO A O 1
ATOM 773 N N . LEU A 1 100 ? 16.636 1.397 3.241 1.00 96.62 100 LEU A N 1
ATOM 774 C CA . LEU A 1 100 ? 15.854 2.427 2.551 1.00 96.62 100 LEU A CA 1
ATOM 775 C C . LEU A 1 100 ? 16.695 3.659 2.188 1.00 96.62 100 LEU A C 1
ATOM 777 O O . LEU A 1 100 ? 16.276 4.454 1.348 1.00 96.62 100 LEU A O 1
ATOM 781 N N . ILE A 1 101 ? 17.865 3.837 2.810 1.00 96.44 101 ILE A N 1
ATOM 782 C CA . ILE A 1 101 ? 18.723 5.003 2.586 1.00 96.44 101 ILE A CA 1
ATOM 783 C C . ILE A 1 101 ? 19.183 5.026 1.122 1.00 96.44 101 ILE A C 1
ATOM 785 O O . ILE A 1 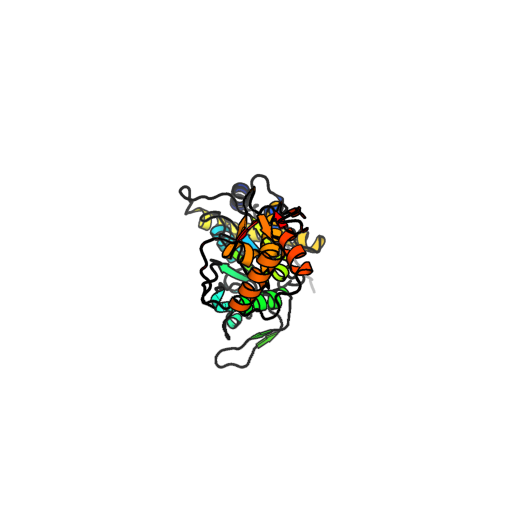101 ? 19.792 4.079 0.625 1.00 96.44 101 ILE A O 1
ATOM 789 N N . GLY A 1 102 ? 18.884 6.128 0.428 1.00 94.44 102 GLY A N 1
ATOM 790 C CA . GLY A 1 102 ? 19.214 6.311 -0.989 1.00 94.44 102 GLY A CA 1
ATOM 791 C C . GLY A 1 102 ? 18.320 5.532 -1.961 1.00 94.44 102 GLY A C 1
ATOM 792 O O . GLY A 1 102 ? 18.640 5.459 -3.146 1.00 94.44 102 GLY A O 1
ATOM 793 N N . LYS A 1 103 ? 17.214 4.942 -1.492 1.00 96.50 103 LYS A N 1
ATOM 794 C CA . LYS A 1 103 ? 16.237 4.242 -2.336 1.00 96.50 103 LYS A CA 1
ATOM 795 C C . LYS A 1 103 ? 15.002 5.108 -2.562 1.00 96.50 103 LYS A C 1
ATOM 797 O O . LYS A 1 103 ? 14.586 5.855 -1.686 1.00 96.50 103 LYS A O 1
ATOM 802 N N . ARG A 1 104 ? 14.398 4.991 -3.745 1.00 96.06 104 ARG A N 1
ATOM 803 C CA . ARG A 1 104 ? 13.167 5.713 -4.123 1.00 96.06 104 ARG A CA 1
ATOM 804 C C . ARG A 1 104 ? 11.916 4.865 -3.960 1.00 96.06 104 ARG A C 1
ATOM 806 O O . ARG A 1 104 ? 10.823 5.415 -3.822 1.00 96.06 104 ARG A O 1
ATOM 813 N N . VAL A 1 105 ? 12.063 3.542 -4.016 1.00 97.44 105 VAL A N 1
ATOM 814 C CA . VAL A 1 105 ? 10.942 2.600 -3.991 1.00 97.44 105 VAL A CA 1
ATOM 815 C C . VAL A 1 105 ? 11.227 1.475 -3.006 1.00 97.44 105 VAL A C 1
ATOM 817 O O . VAL A 1 105 ? 12.243 0.789 -3.117 1.00 97.44 105 VAL A O 1
ATOM 820 N N . ALA A 1 106 ? 10.300 1.257 -2.078 1.00 97.12 106 ALA A N 1
ATOM 821 C CA . ALA A 1 106 ? 10.289 0.095 -1.200 1.00 97.12 106 ALA A CA 1
ATOM 822 C C . ALA A 1 106 ? 9.110 -0.811 -1.567 1.00 97.12 106 ALA A C 1
ATOM 824 O O . ALA A 1 106 ? 7.951 -0.428 -1.401 1.00 97.12 106 ALA A O 1
ATOM 825 N N . VAL A 1 107 ? 9.399 -2.005 -2.081 1.00 96.12 107 VAL A N 1
ATOM 826 C CA . VAL A 1 107 ? 8.379 -2.974 -2.497 1.00 96.12 107 VAL A CA 1
ATOM 827 C C . VAL A 1 107 ? 8.127 -3.978 -1.377 1.00 96.12 107 VAL A C 1
ATOM 829 O O . VAL A 1 107 ? 8.977 -4.809 -1.072 1.00 96.12 107 VAL A O 1
ATOM 832 N N . LEU A 1 108 ? 6.932 -3.931 -0.799 1.00 92.06 108 LEU A N 1
ATOM 833 C CA . LEU A 1 108 ? 6.473 -4.840 0.246 1.00 92.06 108 LEU A CA 1
ATOM 834 C C . LEU A 1 108 ? 5.646 -5.952 -0.403 1.00 92.06 108 LEU A C 1
ATOM 836 O O . LEU A 1 108 ? 4.478 -5.762 -0.750 1.00 92.06 108 LEU A O 1
ATOM 840 N N . SER A 1 109 ? 6.283 -7.104 -0.605 1.00 78.19 109 SER A N 1
ATOM 841 C CA . SER A 1 109 ? 5.660 -8.292 -1.200 1.00 78.19 109 SER A CA 1
ATOM 842 C C . SER A 1 109 ? 5.269 -9.271 -0.094 1.00 78.19 109 SER A C 1
ATOM 844 O O . SER A 1 109 ? 6.108 -9.585 0.741 1.00 78.19 109 SER A O 1
ATOM 846 N N . ASP A 1 110 ? 4.033 -9.777 -0.118 1.00 65.81 110 ASP A N 1
ATOM 847 C CA . ASP A 1 110 ? 3.480 -10.691 0.900 1.00 65.81 110 ASP A CA 1
ATOM 848 C C . ASP A 1 110 ? 3.263 -9.998 2.259 1.00 65.81 110 ASP A C 1
ATOM 850 O O . ASP A 1 110 ? 4.027 -10.141 3.210 1.00 65.81 110 ASP A O 1
ATOM 854 N N . ALA A 1 111 ? 2.172 -9.230 2.347 1.00 56.22 111 ALA A N 1
ATOM 855 C CA . ALA A 1 111 ? 1.748 -8.519 3.556 1.00 56.22 111 ALA A CA 1
ATOM 856 C C . ALA A 1 111 ? 1.148 -9.429 4.636 1.00 56.22 111 ALA A C 1
ATOM 858 O O . ALA A 1 111 ? 0.282 -9.008 5.403 1.00 56.22 111 ALA A O 1
ATOM 859 N N . ARG A 1 112 ? 1.584 -10.688 4.709 1.00 55.84 112 ARG A N 1
ATOM 860 C CA . ARG A 1 112 ? 1.278 -11.528 5.861 1.00 55.84 112 ARG A CA 1
ATOM 861 C C . ARG A 1 112 ? 2.131 -11.041 7.019 1.00 55.84 112 ARG A C 1
ATOM 863 O O . ARG A 1 112 ? 3.269 -11.470 7.200 1.00 55.84 112 ARG A O 1
ATOM 870 N N . LEU A 1 113 ? 1.568 -10.107 7.781 1.00 56.69 113 LEU A N 1
ATOM 871 C CA . LEU A 1 113 ? 2.058 -9.745 9.101 1.00 56.69 113 LEU A CA 1
ATOM 872 C C . LEU A 1 113 ? 2.050 -11.026 9.936 1.00 56.69 113 LEU A C 1
ATOM 874 O O . LEU A 1 113 ? 1.010 -11.509 10.372 1.00 56.69 113 LEU A O 1
ATOM 878 N N . SER A 1 114 ? 3.216 -11.656 10.067 1.00 49.44 114 SER A N 1
ATOM 879 C CA . SER A 1 114 ? 3.369 -12.799 10.960 1.00 49.44 114 SER A CA 1
ATOM 880 C C . SER A 1 114 ? 3.027 -12.352 12.380 1.00 49.44 114 SER A C 1
ATOM 882 O O . SER A 1 114 ? 3.418 -11.249 12.752 1.00 49.44 114 SER A O 1
ATOM 884 N N . ALA A 1 115 ? 2.434 -13.219 13.204 1.00 49.16 115 ALA A N 1
ATOM 885 C CA . ALA A 1 115 ? 2.125 -12.934 14.615 1.00 49.16 115 ALA A CA 1
ATOM 886 C C . ALA A 1 115 ? 3.339 -12.492 15.473 1.00 49.16 115 ALA A C 1
ATOM 888 O O . ALA A 1 115 ? 3.177 -12.099 16.620 1.00 49.16 115 ALA A O 1
ATOM 889 N N . ARG A 1 116 ? 4.564 -12.583 14.933 1.00 49.38 116 ARG A N 1
ATOM 890 C CA . ARG A 1 116 ? 5.825 -12.162 15.565 1.00 49.38 116 ARG A CA 1
ATOM 891 C C . ARG A 1 116 ? 6.311 -10.772 15.135 1.00 49.38 116 ARG A C 1
ATOM 893 O O . ARG A 1 116 ? 7.339 -10.329 15.634 1.00 49.38 116 ARG A O 1
ATOM 900 N N . ALA A 1 117 ? 5.664 -10.135 14.161 1.00 62.72 117 ALA A N 1
ATOM 901 C CA . ALA A 1 117 ? 6.037 -8.796 13.720 1.00 62.72 117 ALA A CA 1
ATOM 902 C C . ALA A 1 117 ? 5.417 -7.760 14.661 1.00 62.72 117 ALA A C 1
ATOM 904 O O . ALA A 1 117 ? 4.234 -7.854 14.976 1.00 62.72 117 ALA A O 1
ATOM 905 N N . ASP A 1 118 ? 6.199 -6.762 15.066 1.00 74.00 118 ASP A N 1
ATOM 906 C CA . ASP A 1 118 ? 5.677 -5.603 15.787 1.00 74.00 118 ASP A CA 1
ATOM 907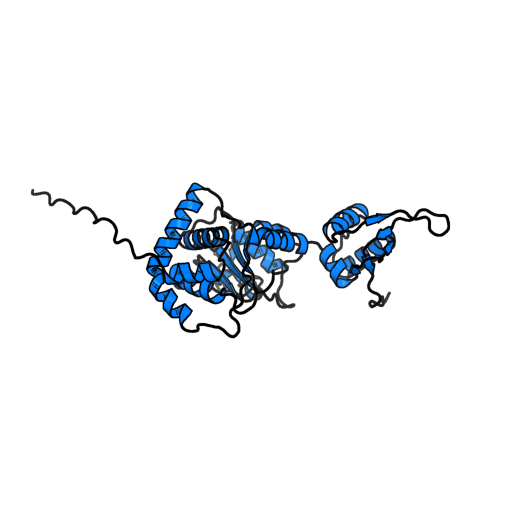 C C . ASP A 1 118 ? 4.877 -4.723 14.812 1.00 74.00 118 ASP A C 1
ATOM 909 O O . ASP A 1 118 ? 5.416 -3.859 14.118 1.00 74.00 118 ASP A O 1
ATOM 913 N N . VAL A 1 119 ? 3.580 -5.015 14.697 1.00 77.94 119 VAL A N 1
ATOM 914 C CA . VAL A 1 119 ? 2.660 -4.331 13.777 1.00 77.94 119 VAL A CA 1
ATOM 915 C C . VAL A 1 119 ? 2.610 -2.829 14.065 1.00 77.94 119 VAL A C 1
ATOM 917 O O . VAL A 1 119 ? 2.536 -2.037 13.124 1.00 77.94 119 VAL A O 1
ATOM 920 N N . ALA A 1 120 ? 2.706 -2.436 15.339 1.00 79.75 120 ALA A N 1
ATOM 921 C CA . ALA A 1 120 ? 2.682 -1.040 15.755 1.00 79.75 120 ALA A CA 1
ATOM 922 C C . ALA A 1 120 ? 3.933 -0.299 15.268 1.00 79.75 120 ALA A C 1
ATOM 924 O O . ALA A 1 120 ? 3.803 0.734 14.609 1.00 79.75 120 ALA A O 1
ATOM 925 N N . ALA A 1 121 ? 5.126 -0.865 15.481 1.00 85.94 121 ALA A N 1
ATOM 926 C CA . ALA A 1 121 ? 6.375 -0.273 14.998 1.00 85.94 121 ALA A CA 1
ATOM 927 C C . ALA A 1 121 ? 6.410 -0.155 13.465 1.00 85.94 121 ALA A C 1
ATOM 929 O O . ALA A 1 121 ? 6.866 0.848 12.911 1.00 85.94 121 ALA A O 1
ATOM 930 N N . VAL A 1 122 ? 5.897 -1.162 12.747 1.00 89.31 122 VAL A N 1
ATOM 931 C CA . VAL A 1 122 ? 5.827 -1.102 11.280 1.00 89.31 122 VAL A CA 1
ATOM 932 C C . VAL A 1 122 ? 4.867 -0.013 10.816 1.00 89.31 122 VAL A C 1
ATOM 934 O O . VAL A 1 122 ? 5.199 0.747 9.904 1.00 89.31 122 VAL A O 1
ATOM 937 N N . ALA A 1 123 ? 3.692 0.081 11.436 1.00 87.94 123 ALA A N 1
ATOM 938 C CA . ALA A 1 123 ? 2.716 1.106 11.109 1.00 87.94 123 ALA A CA 1
ATOM 939 C C . ALA A 1 123 ? 3.247 2.518 11.397 1.00 87.94 123 ALA A C 1
ATOM 941 O O . ALA A 1 123 ? 3.094 3.403 10.555 1.00 87.94 123 ALA A O 1
ATOM 942 N N . GLU A 1 124 ? 3.933 2.714 12.526 1.00 90.25 124 GLU A N 1
ATOM 943 C CA . GLU A 1 124 ? 4.602 3.973 12.865 1.00 90.25 124 GLU A CA 1
ATOM 944 C C . GLU A 1 124 ? 5.633 4.357 11.794 1.00 90.25 124 GLU A C 1
ATOM 946 O O . GLU A 1 124 ? 5.608 5.473 11.275 1.00 90.25 124 GLU A O 1
ATOM 951 N N . ASN A 1 125 ? 6.495 3.419 11.392 1.00 94.00 125 ASN A N 1
ATOM 952 C CA . ASN A 1 125 ? 7.503 3.672 10.364 1.00 94.00 125 ASN A CA 1
ATOM 953 C C . ASN A 1 125 ? 6.879 3.994 8.999 1.00 94.00 125 ASN A C 1
ATOM 955 O O . ASN A 1 125 ? 7.347 4.902 8.309 1.00 94.00 125 ASN A O 1
ATOM 959 N N . LEU A 1 126 ? 5.803 3.303 8.611 1.00 93.81 126 LEU A N 1
ATOM 960 C CA . LEU A 1 126 ? 5.054 3.634 7.397 1.00 93.81 126 LEU A CA 1
ATOM 961 C C . LEU A 1 126 ? 4.461 5.046 7.475 1.00 93.81 126 LEU A C 1
ATOM 963 O O . LEU A 1 126 ? 4.596 5.805 6.514 1.00 93.81 126 LEU A O 1
ATOM 967 N N . LEU A 1 127 ? 3.842 5.420 8.599 1.00 93.00 127 LEU A N 1
ATOM 968 C CA . LEU A 1 127 ? 3.262 6.751 8.802 1.00 93.00 127 LEU A CA 1
ATOM 969 C C . LEU A 1 127 ? 4.322 7.852 8.743 1.00 93.00 127 LEU A C 1
ATOM 971 O O . LEU A 1 127 ? 4.140 8.811 7.998 1.00 93.00 127 LEU A O 1
ATOM 975 N N . ARG A 1 128 ? 5.441 7.687 9.455 1.00 94.62 128 ARG A N 1
ATOM 976 C CA . ARG A 1 128 ? 6.532 8.672 9.499 1.00 94.62 128 ARG A CA 1
ATOM 977 C C . ARG A 1 128 ? 7.156 8.893 8.126 1.00 94.62 128 ARG A C 1
ATOM 979 O O . ARG A 1 128 ? 7.313 10.024 7.676 1.00 94.62 128 ARG A O 1
ATOM 986 N N . ILE A 1 129 ? 7.472 7.808 7.419 1.00 95.69 129 ILE A N 1
ATOM 987 C CA . ILE A 1 129 ? 8.128 7.892 6.108 1.00 95.69 129 ILE A CA 1
ATOM 988 C C . ILE A 1 129 ? 7.162 8.429 5.046 1.00 95.69 129 ILE A C 1
ATOM 990 O O . ILE A 1 129 ? 7.534 9.311 4.275 1.00 95.69 129 ILE A O 1
ATOM 994 N N . THR A 1 130 ? 5.912 7.949 5.009 1.00 95.25 130 THR A N 1
ATOM 995 C CA . THR A 1 130 ? 4.911 8.495 4.072 1.00 95.25 130 THR A CA 1
ATOM 996 C C . THR A 1 130 ? 4.502 9.926 4.415 1.00 95.25 130 THR A C 1
ATOM 998 O O . THR A 1 130 ? 4.093 10.653 3.516 1.00 95.25 130 THR A O 1
ATOM 1001 N N . GLY A 1 131 ? 4.636 10.345 5.675 1.00 94.31 131 GLY A N 1
ATOM 1002 C CA . GLY A 1 131 ? 4.387 11.704 6.156 1.00 94.31 131 GLY A CA 1
ATOM 1003 C C . GLY A 1 131 ? 5.508 12.710 5.878 1.00 94.31 131 GLY A C 1
ATOM 1004 O O . GLY A 1 131 ? 5.315 13.886 6.163 1.00 94.31 131 GLY A O 1
ATOM 1005 N N . GLU A 1 132 ? 6.630 12.282 5.284 1.00 93.88 132 GLU A N 1
ATOM 1006 C CA . GLU A 1 132 ? 7.839 13.100 5.067 1.00 93.88 132 GLU A CA 1
ATOM 1007 C C . GLU A 1 132 ? 8.539 13.557 6.357 1.00 93.88 132 GLU A C 1
ATOM 1009 O O . GLU A 1 132 ? 9.260 14.563 6.365 1.00 93.88 132 GLU A O 1
ATOM 1014 N N . ASP A 1 133 ? 8.375 12.805 7.444 1.00 93.81 133 ASP A N 1
ATOM 1015 C CA . ASP A 1 133 ? 9.032 13.116 8.705 1.00 93.81 133 ASP A CA 1
ATOM 1016 C C . ASP A 1 133 ? 10.551 12.932 8.588 1.00 93.81 133 ASP A C 1
ATOM 1018 O O . ASP A 1 133 ? 11.066 12.073 7.862 1.00 93.81 133 ASP A O 1
ATOM 1022 N N . CYS A 1 134 ? 11.298 13.735 9.347 1.00 93.75 134 CYS A N 1
ATOM 1023 C CA . CYS A 1 134 ? 12.713 13.464 9.563 1.00 93.75 134 CYS A CA 1
ATOM 1024 C C . CYS A 1 134 ? 12.841 12.228 10.463 1.00 93.75 134 CYS A C 1
ATOM 1026 O O . CYS A 1 134 ? 12.280 12.187 11.560 1.00 93.75 134 CYS A O 1
ATOM 1028 N N . VAL A 1 135 ? 13.579 11.220 10.006 1.00 94.94 135 VAL A N 1
ATOM 1029 C CA . VAL A 1 135 ? 13.791 9.974 10.743 1.00 94.94 135 VAL A CA 1
ATOM 1030 C C . VAL A 1 135 ? 15.256 9.825 11.132 1.00 94.94 135 VAL A C 1
ATOM 1032 O O . VAL A 1 135 ? 16.156 10.157 10.361 1.00 94.94 135 VAL A O 1
ATOM 1035 N N . SER A 1 136 ? 15.483 9.302 12.335 1.00 96.12 136 SER A N 1
ATOM 1036 C CA . SER A 1 136 ? 16.782 8.803 12.781 1.00 96.12 136 SER A CA 1
ATOM 1037 C C . SER A 1 136 ? 16.831 7.307 12.499 1.00 96.12 136 SER A C 1
ATOM 1039 O O . SER A 1 136 ? 16.004 6.558 13.017 1.00 96.12 136 SER A O 1
ATOM 1041 N N . ILE A 1 137 ? 17.759 6.882 11.646 1.00 96.44 137 ILE A N 1
ATOM 1042 C CA . ILE A 1 137 ? 17.913 5.494 11.217 1.00 96.44 137 ILE A CA 1
ATOM 1043 C C . ILE A 1 137 ? 19.204 4.942 11.825 1.00 96.44 137 ILE A C 1
ATOM 1045 O O . ILE A 1 137 ? 20.289 5.361 11.399 1.00 96.44 137 ILE A O 1
ATOM 1049 N N . PRO A 1 138 ? 19.110 3.984 12.765 1.00 95.50 138 PRO A N 1
ATOM 1050 C CA . PRO A 1 138 ? 20.272 3.286 13.286 1.00 95.50 138 PRO A CA 1
ATOM 1051 C C . PRO A 1 138 ? 20.986 2.546 12.163 1.00 95.50 138 PRO A C 1
ATOM 1053 O O . PRO A 1 138 ? 20.352 1.911 11.311 1.00 95.50 138 PRO A O 1
ATOM 1056 N N . ARG A 1 139 ? 22.318 2.591 12.168 1.00 95.62 139 ARG A N 1
ATOM 1057 C CA . ARG A 1 139 ? 23.143 1.867 11.198 1.00 95.62 139 ARG A CA 1
ATOM 1058 C C . ARG A 1 139 ? 24.132 0.978 11.926 1.00 95.62 139 ARG A C 1
ATOM 1060 O O . ARG A 1 139 ? 24.844 1.419 12.822 1.00 95.62 139 ARG A O 1
ATOM 1067 N N . LYS A 1 140 ? 24.186 -0.297 11.545 1.00 92.62 140 LYS A N 1
ATOM 1068 C CA . LYS A 1 140 ? 25.043 -1.266 12.237 1.00 92.62 140 LYS A CA 1
ATOM 1069 C C . LYS A 1 140 ? 26.515 -0.835 12.149 1.00 92.62 140 LYS A C 1
ATOM 1071 O O . LYS A 1 140 ? 27.041 -0.702 11.047 1.00 92.62 140 LYS A O 1
ATOM 1076 N N . PHE A 1 141 ? 27.155 -0.647 13.307 1.00 93.81 141 PHE A N 1
ATOM 1077 C CA . PHE A 1 141 ? 28.552 -0.198 13.454 1.00 93.81 141 PHE A CA 1
ATOM 1078 C C . PHE A 1 141 ? 28.870 1.187 12.861 1.00 93.81 141 PHE A C 1
ATOM 1080 O O . PHE A 1 141 ? 30.032 1.494 12.604 1.00 93.81 141 PHE A O 1
ATOM 1087 N N . LEU A 1 142 ? 27.857 2.022 12.633 1.00 94.94 142 LEU A N 1
ATOM 1088 C CA . LEU A 1 142 ? 28.000 3.369 12.085 1.00 94.94 142 LEU A CA 1
ATOM 1089 C C . LEU A 1 142 ? 27.180 4.353 12.922 1.00 94.94 142 LEU A C 1
ATOM 1091 O O . LEU A 1 142 ? 26.311 3.949 13.689 1.00 94.94 142 LEU A O 1
ATOM 1095 N N . SER A 1 143 ? 27.434 5.650 12.756 1.00 95.94 143 SER A N 1
ATOM 1096 C CA . SER A 1 143 ? 26.568 6.679 13.334 1.00 95.94 143 SER A CA 1
ATOM 1097 C C . SER A 1 143 ? 25.165 6.614 12.737 1.00 95.94 143 SER A C 1
ATOM 1099 O O . SER A 1 143 ? 24.992 6.193 11.588 1.00 95.94 143 SER A O 1
ATOM 1101 N N . ASP A 1 144 ? 24.170 7.082 13.476 1.00 97.06 144 ASP A N 1
ATOM 1102 C CA . ASP A 1 144 ? 22.809 7.197 12.964 1.00 97.06 144 ASP A CA 1
ATOM 1103 C C . ASP A 1 144 ? 22.762 8.102 11.727 1.00 97.06 144 ASP A C 1
ATOM 1105 O O . ASP A 1 144 ? 23.530 9.056 11.572 1.00 97.06 144 ASP A O 1
ATOM 1109 N N . TRP A 1 145 ? 21.877 7.757 10.797 1.00 97.62 145 TRP A N 1
ATOM 1110 C CA . TRP A 1 145 ? 21.544 8.630 9.682 1.00 97.62 145 TRP A CA 1
ATOM 1111 C C . TRP A 1 145 ? 20.314 9.453 10.049 1.00 97.62 145 TRP A C 1
ATOM 1113 O O . TRP A 1 145 ? 19.333 8.897 10.534 1.00 97.62 145 TRP A O 1
ATOM 1123 N N . HIS A 1 146 ? 20.347 10.756 9.782 1.00 96.94 146 HIS A N 1
ATOM 1124 C CA . HIS A 1 146 ? 19.224 11.653 10.035 1.00 96.94 146 HIS A CA 1
ATOM 1125 C C . HIS A 1 146 ? 18.799 12.322 8.734 1.00 96.94 146 HIS A C 1
ATOM 1127 O O . HIS A 1 146 ? 19.632 12.888 8.020 1.00 96.94 146 HIS A O 1
ATOM 1133 N N . GLY A 1 147 ? 17.506 12.284 8.430 1.00 95.62 147 GLY A N 1
ATOM 1134 C CA . GLY A 1 147 ? 16.970 12.975 7.266 1.00 95.62 147 GLY A CA 1
ATOM 1135 C C . GLY A 1 147 ? 15.586 12.498 6.858 1.00 95.62 147 GLY A C 1
ATOM 1136 O O . GLY A 1 147 ? 14.959 11.677 7.523 1.00 95.62 147 GLY A O 1
ATOM 1137 N N . ARG A 1 148 ? 15.116 13.023 5.726 1.00 95.69 148 ARG A N 1
ATOM 1138 C CA . ARG A 1 148 ? 13.873 12.591 5.078 1.00 95.69 148 ARG A CA 1
ATOM 1139 C C . ARG A 1 148 ? 14.187 11.579 3.987 1.00 95.69 148 ARG A C 1
ATOM 1141 O O . ARG A 1 148 ? 15.073 11.815 3.165 1.00 95.69 148 ARG A O 1
ATOM 1148 N N . LEU A 1 149 ? 13.469 10.463 3.979 1.00 95.88 149 LEU A N 1
ATOM 1149 C CA . LEU A 1 149 ? 13.599 9.453 2.934 1.00 95.88 149 LEU A CA 1
ATOM 1150 C C . LEU A 1 149 ? 12.718 9.831 1.727 1.00 95.88 149 LEU A C 1
ATOM 1152 O O . LEU A 1 149 ? 11.527 10.056 1.920 1.00 95.88 149 LEU A O 1
ATOM 1156 N N . PRO A 1 150 ? 13.240 9.827 0.483 1.00 94.56 150 PRO A N 1
ATOM 1157 C CA . PRO A 1 150 ? 12.420 9.989 -0.726 1.00 94.56 150 PRO A CA 1
ATOM 1158 C C . PRO A 1 150 ? 11.636 8.707 -1.084 1.00 94.56 150 PRO A C 1
ATOM 1160 O O . PRO A 1 150 ? 11.016 8.600 -2.146 1.00 94.56 150 PRO A O 1
ATOM 1163 N N . THR A 1 151 ? 11.716 7.688 -0.227 1.00 96.75 151 THR A N 1
ATOM 1164 C CA . THR A 1 151 ? 11.187 6.347 -0.449 1.00 96.75 151 THR A CA 1
ATOM 1165 C C . THR A 1 151 ? 9.665 6.342 -0.472 1.00 96.75 151 THR A C 1
ATOM 1167 O O . THR A 1 151 ? 9.016 6.739 0.492 1.00 96.75 151 THR A O 1
ATOM 1170 N N . ARG A 1 152 ? 9.080 5.781 -1.533 1.00 97.00 152 ARG A N 1
ATOM 1171 C CA . ARG A 1 152 ? 7.644 5.481 -1.601 1.00 97.00 152 ARG A CA 1
ATOM 1172 C C . ARG A 1 152 ? 7.405 3.987 -1.504 1.00 97.00 152 ARG A C 1
ATOM 1174 O O . ARG A 1 152 ? 8.079 3.193 -2.165 1.00 97.00 152 ARG A O 1
ATOM 1181 N N . PHE A 1 153 ? 6.419 3.615 -0.699 1.00 97.06 153 PHE A N 1
ATOM 1182 C CA . PHE A 1 153 ? 6.042 2.222 -0.522 1.00 97.06 153 PHE A CA 1
ATOM 1183 C C . PHE A 1 153 ? 5.100 1.755 -1.627 1.00 97.06 153 PHE A C 1
ATOM 1185 O O . PHE A 1 153 ? 4.141 2.443 -1.984 1.00 97.06 153 PHE A O 1
ATOM 1192 N N . VAL A 1 154 ? 5.371 0.553 -2.130 1.00 97.31 154 VAL A N 1
ATOM 1193 C CA . VAL A 1 154 ? 4.479 -0.203 -3.006 1.00 97.31 154 VAL A CA 1
ATOM 1194 C C . VAL A 1 154 ? 4.184 -1.530 -2.335 1.00 97.31 154 VAL A C 1
ATOM 1196 O O . VAL A 1 154 ? 5.037 -2.412 -2.259 1.00 97.31 154 VAL A O 1
ATOM 1199 N N . LEU A 1 155 ? 2.966 -1.659 -1.840 1.00 95.06 155 LEU A N 1
ATOM 1200 C CA . LEU A 1 155 ? 2.452 -2.852 -1.206 1.00 95.06 155 LEU A CA 1
ATOM 1201 C C . LEU A 1 155 ? 1.766 -3.742 -2.241 1.00 95.06 155 LEU A C 1
ATOM 1203 O O . LEU A 1 155 ? 0.924 -3.274 -3.002 1.00 95.06 155 LEU A O 1
ATOM 1207 N N . ALA A 1 156 ? 2.069 -5.037 -2.231 1.00 93.88 156 ALA A N 1
ATOM 1208 C CA . ALA A 1 156 ? 1.292 -6.041 -2.944 1.00 93.88 156 ALA A CA 1
ATOM 1209 C C . ALA A 1 156 ? 0.846 -7.144 -1.984 1.00 93.88 156 ALA A C 1
ATOM 1211 O O . ALA A 1 156 ? 1.669 -7.870 -1.419 1.00 93.88 156 ALA A O 1
ATOM 1212 N N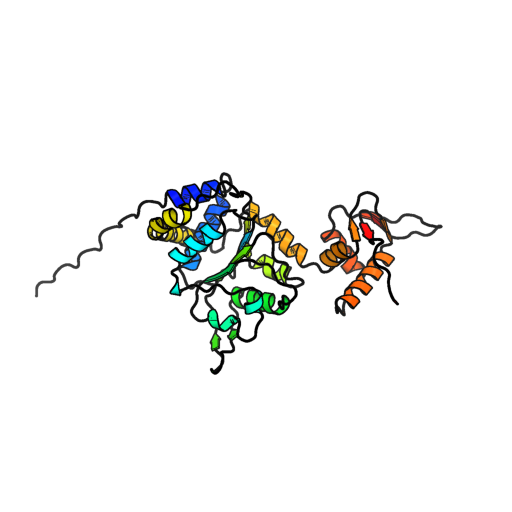 . SER A 1 157 ? -0.470 -7.296 -1.842 1.00 89.81 157 SER A N 1
ATOM 1213 C CA . SER A 1 157 ? -1.073 -8.260 -0.925 1.00 89.81 157 SER A CA 1
ATOM 1214 C C . SER A 1 157 ? -2.263 -8.979 -1.552 1.00 89.81 157 SER A C 1
ATOM 1216 O O . SER A 1 157 ? -2.821 -8.535 -2.559 1.00 89.81 157 SER A O 1
ATOM 1218 N N . ASN A 1 158 ? -2.621 -10.124 -0.970 1.00 87.81 158 ASN A N 1
ATOM 1219 C CA . ASN A 1 158 ? -3.850 -10.816 -1.342 1.00 87.81 158 ASN A CA 1
ATOM 1220 C C . ASN A 1 158 ? -5.084 -10.207 -0.677 1.00 87.81 158 ASN A C 1
ATOM 1222 O O . ASN A 1 158 ? -6.137 -10.124 -1.296 1.00 87.81 158 ASN A O 1
ATOM 1226 N N . GLU A 1 159 ? -4.904 -9.744 0.553 1.00 82.00 159 GLU A N 1
ATOM 1227 C CA . GLU A 1 159 ? -5.929 -9.156 1.410 1.00 82.00 159 GLU A CA 1
ATOM 1228 C C . GLU A 1 159 ? -5.405 -7.836 1.976 1.00 82.00 159 GLU A C 1
ATOM 1230 O O . GLU A 1 159 ? -4.194 -7.572 1.947 1.00 82.00 159 GLU A O 1
ATOM 1235 N N . LEU A 1 160 ? -6.302 -6.991 2.479 1.00 82.12 160 LEU A N 1
ATOM 1236 C CA . LEU A 1 160 ? -5.890 -5.764 3.147 1.00 82.12 160 LEU A CA 1
ATOM 1237 C C . LEU A 1 160 ? -5.046 -6.094 4.388 1.00 82.12 160 LEU A C 1
ATOM 1239 O O . LEU A 1 160 ? -5.445 -6.942 5.186 1.00 82.12 160 LEU A O 1
ATOM 1243 N N . PRO A 1 161 ? -3.878 -5.454 4.566 1.00 76.12 161 PRO A N 1
ATOM 1244 C CA . PRO A 1 161 ? -3.121 -5.605 5.801 1.00 76.12 161 PRO A CA 1
ATOM 1245 C C . PRO A 1 161 ? -3.894 -4.984 6.971 1.00 76.12 161 PRO A C 1
ATOM 1247 O O . PRO A 1 161 ? -4.413 -3.875 6.860 1.00 76.12 161 PRO A O 1
ATOM 1250 N N . ALA A 1 162 ? -3.915 -5.677 8.106 1.00 73.12 162 ALA A N 1
ATOM 1251 C CA . ALA A 1 162 ? -4.444 -5.140 9.353 1.00 73.12 162 ALA A CA 1
ATOM 1252 C C . ALA A 1 162 ? -3.311 -4.469 10.141 1.00 73.12 162 ALA A C 1
ATOM 1254 O O . ALA A 1 162 ? -2.367 -5.138 10.555 1.00 73.12 162 ALA A O 1
ATOM 1255 N N . PHE A 1 163 ? -3.401 -3.156 10.354 1.00 73.12 163 PHE A N 1
ATOM 1256 C CA . PHE A 1 163 ? -2.431 -2.385 11.145 1.00 73.12 163 PHE A CA 1
ATOM 1257 C C . PHE A 1 163 ? -2.981 -1.979 12.521 1.00 73.12 163 PHE A C 1
ATOM 1259 O O . PHE A 1 163 ? -2.495 -1.020 13.124 1.00 73.12 163 PHE A O 1
ATOM 1266 N N . CYS A 1 164 ? -4.019 -2.678 12.997 1.00 70.62 164 CYS A N 1
ATOM 1267 C CA . CYS A 1 164 ? -4.717 -2.398 14.255 1.00 70.62 164 CYS A CA 1
ATOM 1268 C C . CYS A 1 164 ? -5.037 -0.892 14.379 1.00 70.62 164 CYS A C 1
ATOM 1270 O O . CYS A 1 164 ? -5.534 -0.300 13.416 1.00 70.62 164 CYS A O 1
ATOM 1272 N N . ASP A 1 165 ? -4.698 -0.255 15.505 1.00 64.62 165 ASP A N 1
ATOM 1273 C CA . ASP A 1 165 ? -5.022 1.147 15.822 1.00 64.62 165 ASP A CA 1
ATOM 1274 C C . ASP A 1 165 ? -4.512 2.175 14.789 1.00 64.62 165 ASP A C 1
ATOM 1276 O O . ASP A 1 165 ? -5.050 3.278 14.687 1.00 64.62 165 ASP A O 1
ATOM 1280 N N . ALA A 1 166 ? -3.505 1.830 13.980 1.00 66.62 166 ALA A N 1
ATOM 1281 C CA . ALA A 1 166 ? -2.954 2.723 12.963 1.00 66.62 166 ALA A CA 1
ATOM 1282 C C . ALA A 1 166 ? -3.673 2.641 11.605 1.00 66.62 166 ALA A C 1
ATOM 1284 O O . ALA A 1 166 ? -3.380 3.442 10.712 1.00 66.62 166 ALA A O 1
ATOM 1285 N N . SER A 1 167 ? -4.615 1.705 11.418 1.00 74.75 167 SER A N 1
ATOM 1286 C CA . SER A 1 167 ? -5.223 1.457 10.099 1.00 74.75 167 SER A CA 1
ATOM 1287 C C . SER A 1 167 ? -6.020 2.660 9.576 1.00 74.75 167 SER A C 1
ATOM 1289 O O . SER A 1 167 ? -5.998 2.918 8.376 1.00 74.75 167 SER A O 1
ATOM 1291 N N . ALA A 1 168 ? -6.626 3.470 10.455 1.00 74.88 168 ALA A N 1
ATOM 1292 C CA . ALA A 1 168 ? -7.335 4.696 10.072 1.00 74.88 168 ALA A CA 1
ATOM 1293 C C . ALA A 1 168 ? -6.378 5.806 9.606 1.00 74.88 168 ALA A C 1
ATOM 1295 O O . ALA A 1 168 ? -6.636 6.498 8.625 1.00 74.88 168 ALA A O 1
ATOM 1296 N N . ALA A 1 169 ? -5.228 5.958 10.267 1.00 80.25 169 ALA A N 1
ATOM 1297 C CA . ALA A 1 169 ? -4.212 6.902 9.817 1.00 80.25 169 ALA A CA 1
ATOM 1298 C C . ALA A 1 169 ? -3.603 6.444 8.480 1.00 80.25 169 ALA A C 1
ATOM 1300 O O . ALA A 1 169 ? -3.437 7.249 7.560 1.00 80.25 169 ALA A O 1
ATOM 1301 N N . LEU A 1 170 ? -3.326 5.144 8.344 1.00 86.38 170 LEU A N 1
ATOM 1302 C CA . LEU A 1 170 ? -2.739 4.553 7.144 1.00 86.38 170 LEU A CA 1
ATOM 1303 C C . LEU A 1 170 ? -3.701 4.497 5.952 1.00 86.38 170 LEU A C 1
ATOM 1305 O O . LEU A 1 170 ? -3.233 4.635 4.821 1.00 86.38 170 LEU A O 1
ATOM 1309 N N . SER A 1 171 ? -5.017 4.372 6.152 1.00 87.25 171 SER A N 1
ATOM 1310 C CA . SER A 1 171 ? -5.994 4.380 5.049 1.00 87.25 171 SER A CA 1
ATOM 1311 C C . SER A 1 171 ? -5.891 5.665 4.226 1.00 87.25 171 SER A C 1
ATOM 1313 O O . SER A 1 171 ? -5.847 5.624 2.995 1.00 87.25 171 SER A O 1
ATOM 1315 N N . SER A 1 172 ? -5.702 6.801 4.903 1.00 88.50 172 SER A N 1
ATOM 1316 C CA . SER A 1 172 ? -5.480 8.099 4.266 1.00 88.50 172 SER A CA 1
ATOM 1317 C C . SER A 1 172 ? -4.141 8.201 3.524 1.00 88.50 172 SER A C 1
ATOM 1319 O O . SER A 1 172 ? -3.990 9.069 2.664 1.00 88.50 172 SER A O 1
ATOM 1321 N N . ARG A 1 173 ? -3.176 7.312 3.795 1.00 93.69 173 ARG A N 1
ATOM 1322 C CA . ARG A 1 173 ? -1.863 7.267 3.134 1.00 93.69 173 ARG A CA 1
ATOM 1323 C C . ARG A 1 173 ? -1.840 6.347 1.924 1.00 93.69 173 ARG A C 1
ATOM 1325 O O . ARG A 1 173 ? -0.955 6.503 1.094 1.00 93.69 173 ARG A O 1
ATOM 1332 N N . PHE A 1 174 ? -2.799 5.446 1.747 1.00 94.38 174 PHE A N 1
ATOM 1333 C CA . PHE A 1 174 ? -2.804 4.574 0.576 1.00 94.38 174 PHE A CA 1
ATOM 1334 C C . PHE A 1 174 ? -3.559 5.174 -0.618 1.00 94.38 174 PHE A C 1
ATOM 1336 O O . PHE A 1 174 ? -4.537 5.914 -0.483 1.00 94.38 174 PHE A O 1
ATOM 1343 N N . VAL A 1 175 ? -3.049 4.866 -1.808 1.00 97.12 175 VAL A N 1
ATOM 1344 C CA . VAL A 1 175 ? -3.813 4.741 -3.045 1.00 97.12 175 VAL A CA 1
ATOM 1345 C C . VAL A 1 175 ? -4.001 3.246 -3.267 1.00 97.12 175 VAL A C 1
ATOM 1347 O O . VAL A 1 175 ? -3.012 2.525 -3.410 1.00 97.12 175 VAL A O 1
ATOM 1350 N N . ILE A 1 176 ? -5.240 2.763 -3.246 1.00 96.31 176 ILE A N 1
ATOM 1351 C CA . ILE A 1 176 ? -5.540 1.330 -3.347 1.00 96.31 176 ILE A CA 1
ATOM 1352 C C . ILE A 1 176 ? -6.062 1.014 -4.745 1.00 96.31 176 ILE A C 1
ATOM 1354 O O . ILE A 1 176 ? -7.043 1.614 -5.184 1.00 96.31 176 ILE A O 1
ATOM 1358 N N . LEU A 1 177 ? -5.419 0.062 -5.423 1.00 97.50 177 LEU A N 1
ATOM 1359 C CA . LEU A 1 177 ? -5.878 -0.512 -6.687 1.00 97.50 177 LEU A CA 1
ATOM 1360 C C . LEU A 1 177 ? -6.344 -1.948 -6.426 1.00 97.50 177 LEU A C 1
ATOM 1362 O O . LEU A 1 177 ? -5.549 -2.803 -6.013 1.00 97.50 177 LEU A O 1
ATOM 1366 N N . ARG A 1 178 ? -7.634 -2.201 -6.659 1.00 95.19 178 ARG A N 1
ATOM 1367 C CA . ARG A 1 178 ? -8.263 -3.521 -6.520 1.00 95.19 178 ARG A CA 1
ATOM 1368 C C . ARG A 1 178 ? -8.001 -4.338 -7.786 1.00 95.19 178 ARG A C 1
ATOM 1370 O O . ARG A 1 178 ? -8.219 -3.849 -8.886 1.00 95.19 178 ARG A O 1
ATOM 1377 N N . LEU A 1 179 ? -7.534 -5.574 -7.646 1.00 94.44 179 LEU A N 1
ATOM 1378 C CA . LEU A 1 179 ? -7.423 -6.556 -8.722 1.00 94.44 179 LEU A CA 1
ATOM 1379 C C . LEU A 1 179 ? -8.401 -7.690 -8.427 1.00 94.44 179 LEU A C 1
ATOM 1381 O O . LEU A 1 179 ? -8.303 -8.321 -7.379 1.00 94.44 179 LEU A O 1
ATOM 1385 N N . GLU A 1 180 ? -9.302 -7.980 -9.355 1.00 91.19 180 GLU A N 1
ATOM 1386 C CA . GLU A 1 180 ? -10.332 -9.016 -9.171 1.00 91.19 180 GLU A CA 1
ATOM 1387 C C . GLU A 1 180 ? -10.028 -10.261 -10.010 1.00 91.19 180 GLU A C 1
ATOM 1389 O O . GLU A 1 180 ? -10.225 -11.395 -9.572 1.00 91.19 180 GLU A O 1
ATOM 1394 N N . THR A 1 181 ? -9.448 -10.060 -11.193 1.00 89.06 181 THR A N 1
ATOM 1395 C CA . THR A 1 181 ? -9.096 -11.134 -12.119 1.00 89.06 181 THR A CA 1
ATOM 1396 C C . THR A 1 181 ? -7.956 -11.992 -11.574 1.00 89.06 181 THR A C 1
ATOM 1398 O O . THR A 1 181 ? -6.868 -11.490 -11.290 1.00 89.06 181 THR A O 1
ATOM 1401 N N . SER A 1 182 ? -8.160 -13.310 -11.494 1.00 91.06 182 SER A N 1
ATOM 1402 C CA . SER A 1 182 ? -7.086 -14.289 -11.277 1.00 91.06 182 SER A CA 1
ATOM 1403 C C . SER A 1 182 ? -6.735 -15.018 -12.576 1.00 91.06 182 SER A C 1
ATOM 1405 O O . SER A 1 182 ? -7.608 -15.382 -13.366 1.00 91.06 182 SER A O 1
ATOM 1407 N N . PHE A 1 183 ? -5.442 -15.245 -12.798 1.00 91.88 183 PHE A N 1
ATOM 1408 C CA . PHE A 1 183 ? -4.897 -16.006 -13.925 1.00 91.88 183 PHE A CA 1
ATOM 1409 C C . PHE A 1 183 ? -4.396 -17.393 -13.510 1.00 91.88 183 PHE A C 1
ATOM 1411 O O . PHE A 1 183 ? -3.627 -18.008 -14.239 1.00 91.88 183 PHE A O 1
ATOM 1418 N N . LEU A 1 184 ? -4.810 -17.888 -12.342 1.00 90.06 184 LEU A N 1
ATOM 1419 C CA . LEU A 1 184 ? -4.459 -19.231 -11.890 1.00 90.06 184 LEU A CA 1
ATOM 1420 C C . LEU A 1 184 ? -4.937 -20.286 -12.905 1.00 90.06 184 LEU A C 1
ATOM 1422 O O . LEU A 1 184 ? -6.108 -20.291 -13.277 1.00 90.06 184 LEU A O 1
ATOM 1426 N N . GLY A 1 185 ? -4.031 -21.155 -13.355 1.00 91.44 185 GLY A N 1
ATOM 1427 C CA . GLY A 1 185 ? -4.300 -22.186 -14.364 1.00 91.44 185 GLY A CA 1
ATOM 1428 C C . GLY A 1 185 ? -4.268 -21.684 -15.813 1.00 91.44 185 GLY A C 1
ATOM 1429 O O . GLY A 1 185 ? -4.408 -22.480 -16.736 1.00 91.44 185 GLY A O 1
ATOM 1430 N N . ARG A 1 186 ? -4.075 -20.378 -16.025 1.00 92.25 186 ARG A N 1
ATOM 1431 C CA . ARG A 1 186 ? -3.952 -19.729 -17.342 1.00 92.25 186 ARG A CA 1
ATOM 1432 C C . ARG A 1 186 ? -2.772 -18.758 -17.372 1.00 92.25 186 ARG A C 1
ATOM 1434 O O . ARG A 1 186 ? -2.832 -17.712 -18.018 1.00 92.25 186 ARG A O 1
ATOM 1441 N N . GLU A 1 187 ? -1.731 -19.059 -16.600 1.00 90.75 187 GLU A N 1
ATOM 1442 C CA . GLU A 1 187 ? -0.553 -18.211 -16.507 1.00 90.75 187 GLU A CA 1
ATOM 1443 C C . GLU A 1 187 ? 0.229 -18.180 -17.826 1.00 90.75 187 GLU A C 1
ATOM 1445 O O . GLU A 1 187 ? 0.686 -19.206 -18.324 1.00 90.75 187 GLU A O 1
ATOM 1450 N N . ASP A 1 188 ? 0.470 -16.978 -18.348 1.00 91.31 188 ASP A N 1
ATOM 1451 C CA . ASP A 1 188 ? 1.501 -16.760 -19.359 1.00 91.31 188 ASP A CA 1
ATOM 1452 C C . ASP A 1 188 ? 2.835 -16.473 -18.657 1.00 91.31 188 ASP A C 1
ATOM 1454 O O . ASP A 1 188 ? 3.069 -15.391 -18.105 1.00 91.31 188 ASP A O 1
ATOM 1458 N N . HIS A 1 189 ? 3.713 -17.473 -18.651 1.00 90.12 189 HIS A N 1
ATOM 1459 C CA . HIS A 1 189 ? 5.028 -17.382 -18.024 1.00 90.12 189 HIS A CA 1
ATOM 1460 C C . HIS A 1 189 ? 6.009 -16.486 -18.797 1.00 90.12 189 HIS A C 1
ATOM 1462 O O . HIS A 1 189 ? 6.905 -15.916 -18.175 1.00 90.12 189 HIS A O 1
ATOM 1468 N N . ALA A 1 190 ? 5.819 -16.308 -20.109 1.00 93.44 190 ALA A N 1
ATOM 1469 C CA . ALA A 1 190 ? 6.667 -15.465 -20.956 1.00 93.44 190 ALA A CA 1
ATOM 1470 C C . ALA A 1 190 ? 6.231 -13.989 -20.950 1.00 93.44 190 ALA A C 1
ATOM 1472 O O . ALA A 1 190 ? 6.987 -13.109 -21.372 1.00 93.44 190 ALA A O 1
ATOM 1473 N N . LEU A 1 191 ? 5.031 -13.695 -20.436 1.00 93.38 191 LEU A N 1
ATOM 1474 C CA . LEU A 1 191 ? 4.465 -12.347 -20.398 1.00 93.38 191 LEU A CA 1
ATOM 1475 C C . LEU A 1 191 ? 5.393 -11.331 -19.728 1.00 93.38 191 LEU A C 1
ATOM 1477 O O . LEU A 1 191 ? 5.526 -10.215 -20.220 1.00 93.38 191 LEU A O 1
ATOM 1481 N N . SER A 1 192 ? 6.033 -11.691 -18.609 1.00 92.25 192 SER A N 1
ATOM 1482 C CA . SER A 1 192 ? 6.919 -10.752 -17.904 1.00 92.25 192 SER A CA 1
ATOM 1483 C C . SER A 1 192 ? 8.074 -10.320 -18.806 1.00 92.25 192 SER A C 1
ATOM 1485 O O . SER A 1 192 ? 8.247 -9.124 -19.021 1.00 92.25 192 SER A O 1
ATOM 1487 N N . ASP A 1 193 ? 8.792 -11.265 -19.409 1.00 93.50 193 ASP A N 1
ATOM 1488 C CA . ASP A 1 193 ? 9.931 -10.967 -20.284 1.00 93.50 193 ASP A CA 1
ATOM 1489 C C . ASP A 1 193 ? 9.496 -10.161 -21.510 1.00 93.50 193 ASP A C 1
ATOM 1491 O O . ASP A 1 193 ? 10.129 -9.168 -21.872 1.00 93.50 193 ASP A O 1
ATOM 1495 N N . ALA A 1 194 ? 8.345 -10.514 -22.089 1.00 94.38 194 ALA A N 1
ATOM 1496 C CA . ALA A 1 194 ? 7.747 -9.785 -23.200 1.00 94.38 194 ALA A CA 1
ATOM 1497 C C . ALA A 1 194 ? 7.409 -8.322 -22.857 1.00 94.38 194 ALA A C 1
ATOM 1499 O O . ALA A 1 194 ? 7.543 -7.456 -23.722 1.00 94.38 194 ALA A O 1
ATOM 1500 N N . LEU A 1 195 ? 6.968 -8.042 -21.626 1.00 96.38 195 LEU A N 1
ATOM 1501 C CA . LEU A 1 195 ? 6.666 -6.687 -21.152 1.00 96.38 195 LEU A CA 1
ATOM 1502 C C . LEU A 1 195 ? 7.931 -5.896 -20.805 1.00 96.38 195 LEU A C 1
ATOM 1504 O O . LEU A 1 195 ? 7.974 -4.686 -21.021 1.00 96.38 195 LEU A O 1
ATOM 1508 N N . LEU A 1 196 ? 8.975 -6.558 -20.301 1.00 95.31 196 LEU A N 1
ATOM 1509 C CA . LEU A 1 196 ? 10.243 -5.904 -19.963 1.00 95.31 196 LEU A CA 1
ATOM 1510 C C . LEU A 1 196 ? 10.959 -5.341 -21.200 1.00 95.31 196 LEU A C 1
ATOM 1512 O O . LEU A 1 196 ? 11.654 -4.330 -21.085 1.00 95.31 196 LEU A O 1
ATOM 1516 N N . VAL A 1 197 ? 10.741 -5.923 -22.385 1.00 96.00 197 VAL A N 1
ATOM 1517 C CA . VAL A 1 197 ? 11.207 -5.358 -23.667 1.00 96.00 197 VAL A CA 1
ATOM 1518 C C . VAL A 1 197 ? 10.586 -3.979 -23.937 1.00 96.00 197 VAL A C 1
ATOM 1520 O O . VAL A 1 197 ? 11.252 -3.099 -24.479 1.00 96.00 197 VAL A O 1
ATOM 1523 N N . GLU A 1 198 ? 9.341 -3.745 -23.509 1.00 96.62 198 GLU A N 1
ATOM 1524 C CA . GLU A 1 198 ? 8.658 -2.453 -23.659 1.00 96.62 198 GLU A CA 1
ATOM 1525 C C . GLU A 1 198 ? 9.049 -1.431 -22.572 1.00 96.62 198 GLU A C 1
ATOM 1527 O O . GLU A 1 198 ? 8.536 -0.313 -22.590 1.00 96.62 198 GLU A O 1
ATOM 1532 N N . ALA A 1 199 ? 9.971 -1.741 -21.648 1.00 95.81 199 ALA A N 1
ATOM 1533 C CA . ALA A 1 199 ? 10.308 -0.858 -20.524 1.00 95.81 199 ALA A CA 1
ATOM 1534 C C . ALA A 1 199 ? 10.632 0.604 -20.917 1.00 95.81 199 ALA A C 1
ATOM 1536 O O . ALA A 1 199 ? 10.120 1.501 -20.244 1.00 95.81 199 ALA A O 1
ATOM 1537 N N . PRO A 1 200 ? 11.384 0.906 -22.001 1.00 96.19 200 PRO A N 1
ATOM 1538 C CA . PRO A 1 200 ? 11.590 2.292 -22.440 1.00 96.19 200 PRO A CA 1
ATOM 1539 C C . PRO A 1 200 ? 10.293 3.007 -22.855 1.00 96.19 200 PRO A C 1
ATOM 1541 O O . PRO A 1 200 ? 10.102 4.182 -22.552 1.00 96.19 200 PRO A O 1
ATOM 1544 N N . ALA A 1 201 ? 9.373 2.300 -23.514 1.00 97.44 201 ALA A N 1
ATOM 1545 C CA . ALA A 1 201 ? 8.072 2.843 -23.895 1.00 97.44 201 ALA A CA 1
ATOM 1546 C C . ALA A 1 201 ? 7.142 3.003 -22.680 1.00 97.44 201 ALA A C 1
ATOM 1548 O O . ALA A 1 201 ? 6.412 3.990 -22.582 1.00 97.44 201 ALA A O 1
ATOM 1549 N N . ILE A 1 202 ? 7.210 2.079 -21.715 1.00 98.25 202 ILE A N 1
ATOM 1550 C CA . ILE A 1 202 ? 6.487 2.171 -20.438 1.00 98.25 202 ILE A CA 1
ATOM 1551 C C . ILE A 1 202 ? 7.014 3.345 -19.605 1.00 98.25 202 ILE A C 1
ATOM 1553 O O . ILE A 1 202 ? 6.224 4.051 -18.985 1.00 98.25 202 ILE A O 1
ATOM 1557 N N . PHE A 1 203 ? 8.320 3.620 -19.639 1.00 97.62 203 PHE A N 1
ATOM 1558 C CA . PHE A 1 203 ? 8.904 4.817 -19.034 1.00 97.62 203 PHE A CA 1
ATOM 1559 C C . PHE A 1 203 ? 8.318 6.098 -19.652 1.00 97.62 203 PHE A C 1
ATOM 1561 O O . PHE A 1 203 ? 7.844 6.970 -18.927 1.00 97.62 203 PHE A O 1
ATOM 1568 N N . SER A 1 204 ? 8.256 6.204 -20.986 1.00 97.56 204 SER A N 1
ATOM 1569 C CA . SER A 1 204 ? 7.605 7.348 -21.649 1.00 97.56 204 SER A CA 1
ATOM 1570 C C . SER A 1 204 ? 6.114 7.456 -21.302 1.00 97.56 204 SER A C 1
ATOM 1572 O O . SER A 1 204 ? 5.611 8.555 -21.059 1.00 97.56 204 SER A O 1
ATOM 1574 N N . TRP A 1 205 ? 5.408 6.325 -21.218 1.00 97.88 205 TRP A N 1
ATOM 1575 C CA . TRP A 1 205 ? 4.022 6.268 -20.753 1.00 97.88 205 TRP A CA 1
ATOM 1576 C C . TRP A 1 205 ? 3.888 6.779 -19.309 1.00 97.88 205 TRP A C 1
ATOM 1578 O O . TRP A 1 205 ? 3.006 7.592 -19.034 1.00 97.88 205 TRP A O 1
ATOM 1588 N N . ALA A 1 206 ? 4.786 6.394 -18.404 1.00 98.31 206 ALA A N 1
ATOM 1589 C CA . ALA A 1 206 ? 4.806 6.845 -17.014 1.00 98.31 206 ALA A CA 1
ATOM 1590 C C . ALA A 1 206 ? 4.964 8.372 -16.894 1.00 98.31 206 ALA A C 1
ATOM 1592 O O . ALA A 1 206 ? 4.239 9.008 -16.126 1.00 98.31 206 ALA A O 1
ATOM 1593 N N . LEU A 1 207 ? 5.832 8.985 -17.709 1.00 97.75 207 LEU A N 1
ATOM 1594 C CA . LEU A 1 207 ? 5.998 10.446 -17.747 1.00 97.75 207 LEU A CA 1
ATOM 1595 C C . LEU A 1 207 ? 4.705 11.179 -18.137 1.00 97.75 207 LEU A C 1
ATOM 1597 O O . LEU A 1 207 ? 4.404 12.243 -17.594 1.00 97.75 207 LEU A O 1
ATOM 1601 N N . GLY A 1 208 ? 3.899 10.592 -19.026 1.00 97.44 208 GLY A N 1
ATOM 1602 C CA . GLY A 1 208 ? 2.567 11.112 -19.346 1.00 97.44 208 GLY A CA 1
ATOM 1603 C C . GLY A 1 208 ? 1.631 11.134 -18.129 1.00 97.44 208 GLY A C 1
ATOM 1604 O O . GLY A 1 208 ? 0.880 12.094 -17.947 1.00 97.44 208 GLY A O 1
ATOM 1605 N N . GLY A 1 209 ? 1.710 10.114 -17.268 1.00 97.88 209 GLY A N 1
ATOM 1606 C CA . GLY A 1 209 ? 1.006 10.073 -15.982 1.00 97.88 209 GLY A CA 1
ATOM 1607 C C . GLY A 1 209 ? 1.502 11.140 -15.017 1.00 97.88 209 GLY A C 1
ATOM 1608 O O . GLY A 1 209 ? 0.694 11.900 -14.487 1.00 97.88 209 GLY A O 1
ATOM 1609 N N . LEU A 1 210 ? 2.823 11.260 -14.855 1.00 98.12 210 LEU A N 1
ATOM 1610 C CA . LEU A 1 210 ? 3.442 12.283 -14.007 1.00 98.12 210 LEU A CA 1
ATOM 1611 C C . LEU A 1 210 ? 2.971 13.694 -14.384 1.00 98.12 210 LEU A C 1
ATOM 1613 O O . LEU A 1 210 ? 2.558 14.460 -13.517 1.00 98.12 210 LEU A O 1
ATOM 1617 N N . GLY A 1 211 ? 2.947 14.020 -15.680 1.00 97.94 211 GLY A N 1
ATOM 1618 C CA . GLY A 1 211 ? 2.487 15.327 -16.153 1.00 97.94 211 GLY A CA 1
ATOM 1619 C C . GLY A 1 211 ? 0.996 15.595 -15.896 1.00 97.94 211 GLY A C 1
ATOM 1620 O O . GLY A 1 211 ? 0.588 16.751 -15.759 1.00 97.94 211 GLY A O 1
ATOM 1621 N N . ARG A 1 212 ? 0.147 14.561 -15.820 1.00 97.62 212 ARG A N 1
ATOM 1622 C CA . ARG A 1 212 ? -1.250 14.721 -15.368 1.00 97.62 212 ARG A CA 1
ATOM 1623 C C . ARG A 1 212 ? -1.327 14.912 -13.856 1.00 97.62 212 ARG A C 1
ATOM 1625 O O . ARG A 1 212 ? -2.029 15.817 -13.411 1.00 97.62 212 ARG A O 1
ATOM 1632 N N . LEU A 1 213 ? -0.580 14.112 -13.094 1.00 98.06 213 LEU A N 1
ATOM 1633 C CA . LEU A 1 213 ? -0.500 14.213 -11.637 1.00 98.06 213 LEU A CA 1
ATOM 1634 C C . LEU A 1 213 ? -0.057 15.614 -11.199 1.00 98.06 213 LEU A C 1
ATOM 1636 O O . LEU A 1 213 ? -0.744 16.242 -10.398 1.00 98.06 213 LEU A O 1
ATOM 1640 N N . GLN A 1 214 ? 1.035 16.133 -11.763 1.00 97.00 214 GLN A N 1
ATOM 1641 C CA . GLN A 1 214 ? 1.574 17.450 -11.412 1.00 97.00 214 GLN A CA 1
ATOM 1642 C C . GLN A 1 214 ? 0.587 18.584 -11.716 1.00 97.00 214 GLN A C 1
ATOM 1644 O O . GLN A 1 214 ? 0.433 19.484 -10.896 1.00 97.00 214 GLN A O 1
ATOM 1649 N N . ARG A 1 215 ? -0.135 18.521 -12.846 1.00 97.44 215 ARG A N 1
ATOM 1650 C CA . ARG A 1 215 ? -1.180 19.507 -13.177 1.00 97.44 215 ARG A CA 1
ATOM 1651 C C . ARG A 1 215 ? -2.379 19.435 -12.237 1.00 97.44 215 ARG A C 1
ATOM 1653 O O . ARG A 1 215 ? -2.942 20.468 -11.897 1.00 97.44 215 ARG A O 1
ATOM 1660 N N . ARG A 1 216 ? -2.788 18.227 -11.840 1.00 96.75 216 ARG A N 1
ATOM 1661 C CA . ARG A 1 216 ? -3.934 18.028 -10.941 1.00 96.75 216 ARG A CA 1
ATOM 1662 C C . ARG A 1 216 ? -3.587 18.296 -9.472 1.00 96.75 216 ARG A C 1
ATOM 1664 O O . ARG A 1 216 ? -4.485 18.569 -8.684 1.00 96.75 216 ARG A O 1
ATOM 1671 N N . GLY A 1 217 ? -2.317 18.167 -9.090 1.00 96.00 217 GLY A N 1
ATOM 1672 C CA . GLY A 1 217 ? -1.814 18.415 -7.735 1.00 96.00 217 GLY A CA 1
ATOM 1673 C C . GLY A 1 217 ? -2.155 17.337 -6.699 1.00 96.00 217 GLY A C 1
ATOM 1674 O O . GLY A 1 217 ? -1.716 17.436 -5.559 1.00 96.00 217 GLY A O 1
ATOM 1675 N N . LYS A 1 218 ? -2.903 16.291 -7.070 1.00 96.12 218 LYS A N 1
ATOM 1676 C CA . LYS A 1 218 ? -3.276 15.178 -6.183 1.00 96.12 218 LYS A CA 1
ATOM 1677 C C . LYS A 1 218 ? -3.346 13.854 -6.937 1.00 96.12 218 LYS A C 1
ATOM 1679 O O . LYS A 1 218 ? -3.787 13.828 -8.091 1.00 96.12 218 LYS A O 1
ATOM 1684 N N . LEU A 1 219 ? -2.948 12.767 -6.276 1.00 96.00 219 LEU A N 1
ATOM 1685 C CA . LEU A 1 219 ? -3.070 11.403 -6.799 1.00 96.00 219 LEU A CA 1
ATOM 1686 C C . LEU A 1 219 ? -4.536 10.998 -6.972 1.00 96.00 219 LEU A C 1
ATOM 1688 O O . LEU A 1 219 ? -5.411 11.435 -6.221 1.00 96.00 219 LEU A O 1
ATOM 1692 N N . LEU A 1 220 ? -4.785 10.178 -7.988 1.00 95.25 220 LEU A N 1
ATOM 1693 C CA . LEU A 1 220 ? -6.092 9.603 -8.266 1.00 95.25 220 LEU A CA 1
ATOM 1694 C C . LEU A 1 220 ? -6.321 8.374 -7.380 1.00 95.25 220 LEU A C 1
ATOM 1696 O O . LEU A 1 220 ? -5.510 7.454 -7.395 1.00 95.25 220 LEU A O 1
ATOM 1700 N N . GLN A 1 221 ? -7.423 8.360 -6.627 1.00 95.81 221 GLN A N 1
ATOM 1701 C CA . GLN A 1 221 ? -7.933 7.159 -5.962 1.00 95.81 221 GLN A CA 1
ATOM 1702 C C . GLN A 1 221 ? -9.119 6.633 -6.780 1.00 95.81 221 GLN A C 1
ATOM 1704 O O . GLN A 1 221 ? -10.185 7.261 -6.723 1.00 95.81 221 GLN A O 1
ATOM 1709 N N . PRO A 1 222 ? -8.956 5.509 -7.501 1.00 96.00 222 PRO A N 1
ATOM 1710 C CA . PRO A 1 222 ? -10.030 4.928 -8.293 1.00 96.00 222 PRO A CA 1
ATOM 1711 C C . PRO A 1 222 ? -11.243 4.566 -7.447 1.00 96.00 222 PRO A C 1
ATOM 1713 O O . PRO A 1 222 ? -11.089 4.173 -6.281 1.00 96.00 222 PRO A O 1
ATOM 1716 N N . ALA A 1 223 ? -12.434 4.666 -8.040 1.00 93.69 223 ALA A N 1
ATOM 1717 C CA . ALA A 1 223 ? -13.688 4.299 -7.388 1.00 93.69 223 ALA A CA 1
ATOM 1718 C C . ALA A 1 223 ? -13.673 2.850 -6.863 1.00 93.69 223 ALA A C 1
ATOM 1720 O O . ALA A 1 223 ? -14.039 2.628 -5.710 1.00 93.69 223 ALA A O 1
ATOM 1721 N N . SER A 1 224 ? -13.146 1.903 -7.647 1.00 91.00 224 SER A N 1
ATOM 1722 C CA . SER A 1 224 ? -13.034 0.473 -7.300 1.00 91.00 224 SER A CA 1
ATOM 1723 C C . SER A 1 224 ? -12.181 0.188 -6.054 1.00 91.00 224 SER A C 1
ATOM 1725 O O . SER A 1 224 ? -12.354 -0.834 -5.386 1.00 91.00 224 SER A O 1
ATOM 1727 N N . GLY A 1 225 ? -11.268 1.100 -5.705 1.00 90.56 225 GLY A N 1
ATOM 1728 C CA . GLY A 1 225 ? -10.440 1.008 -4.503 1.00 90.56 225 GLY A CA 1
ATOM 1729 C C . GLY A 1 225 ? -11.007 1.723 -3.273 1.00 90.56 225 GLY A C 1
ATOM 1730 O O . GLY A 1 225 ? -10.474 1.535 -2.182 1.00 90.56 225 GLY A O 1
ATOM 1731 N N . ARG A 1 226 ? -12.070 2.536 -3.404 1.00 89.00 226 ARG A N 1
ATOM 1732 C CA . ARG A 1 226 ? -12.610 3.329 -2.278 1.00 89.00 226 ARG A CA 1
ATOM 1733 C C . ARG A 1 226 ? -13.218 2.467 -1.183 1.00 89.00 226 ARG A C 1
ATOM 1735 O O . ARG A 1 226 ? -13.030 2.774 -0.012 1.00 89.00 226 ARG A O 1
ATOM 1742 N N . GLU A 1 227 ? -13.908 1.398 -1.559 1.00 86.06 227 GLU A N 1
ATOM 1743 C CA . GLU A 1 227 ? -14.451 0.427 -0.604 1.00 86.06 227 GLU A CA 1
ATOM 1744 C C . GLU A 1 227 ? -13.329 -0.199 0.228 1.00 86.06 227 GLU A C 1
ATOM 1746 O O . GLU A 1 227 ? -13.409 -0.209 1.447 1.00 86.06 227 GLU A O 1
ATOM 1751 N N . L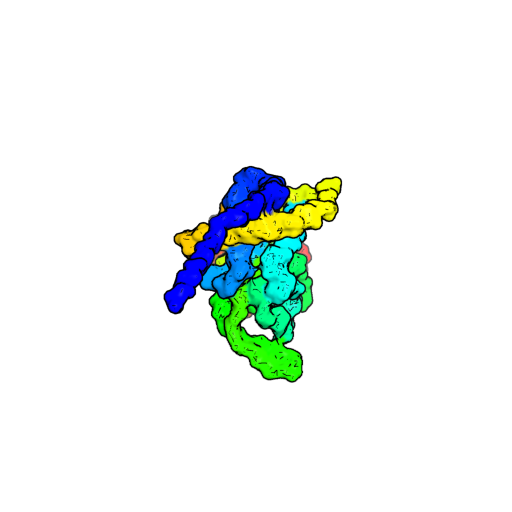EU A 1 228 ? -12.214 -0.588 -0.403 1.00 87.69 228 LEU A N 1
ATOM 1752 C CA . LEU A 1 228 ? -11.046 -1.107 0.315 1.00 87.69 228 LEU A CA 1
ATOM 1753 C C . LEU A 1 228 ? -10.410 -0.061 1.241 1.00 87.69 228 LEU A C 1
ATOM 1755 O O . LEU A 1 228 ? -9.893 -0.410 2.300 1.00 87.69 228 LEU A O 1
ATOM 1759 N N . CYS A 1 229 ? -10.437 1.225 0.875 1.00 87.06 229 CYS A N 1
ATOM 1760 C CA . CYS A 1 229 ? -9.995 2.290 1.778 1.00 87.06 229 CYS A CA 1
ATOM 1761 C C . CYS A 1 229 ? -10.889 2.370 3.024 1.00 87.06 229 CYS A C 1
ATOM 1763 O O . CYS A 1 229 ? -10.367 2.502 4.130 1.00 87.06 229 CYS A O 1
ATOM 1765 N N . GLN A 1 230 ? -12.209 2.269 2.846 1.00 83.44 230 GLN A N 1
ATOM 1766 C CA . GLN A 1 230 ? -13.183 2.270 3.942 1.00 83.44 230 GLN A CA 1
ATOM 1767 C C . GLN A 1 230 ? -13.057 1.013 4.808 1.00 83.44 230 GLN A C 1
ATOM 1769 O O . GLN A 1 230 ? -13.090 1.113 6.030 1.00 83.44 230 GLN A O 1
ATOM 1774 N N . GLU A 1 231 ? -12.852 -0.157 4.201 1.00 81.06 231 GLU A N 1
ATOM 1775 C CA . GLU A 1 231 ? -12.581 -1.409 4.913 1.00 81.06 231 GLU A CA 1
ATOM 1776 C C . GLU A 1 231 ? -11.299 -1.305 5.748 1.00 81.06 231 GLU A C 1
ATOM 1778 O O . GLU A 1 231 ? -11.293 -1.693 6.915 1.00 81.06 231 GLU A O 1
ATOM 1783 N N . LEU A 1 232 ? -10.225 -0.728 5.192 1.00 81.19 232 LEU A N 1
ATOM 1784 C CA . LEU A 1 232 ? -8.977 -0.503 5.923 1.00 81.19 232 LEU A CA 1
ATOM 1785 C C . LEU A 1 232 ? -9.179 0.467 7.097 1.00 81.19 232 LEU A C 1
ATOM 1787 O O . LEU A 1 232 ? -8.698 0.204 8.198 1.00 81.19 232 LEU A O 1
ATOM 1791 N N . GLU A 1 233 ? -9.930 1.550 6.900 1.00 78.94 233 GLU A N 1
ATOM 1792 C CA . GLU A 1 233 ? -10.285 2.485 7.972 1.00 78.94 233 GLU A CA 1
ATOM 1793 C C . GLU A 1 233 ? -11.133 1.817 9.068 1.00 78.94 233 GLU A C 1
ATOM 1795 O O . GLU A 1 233 ? -10.833 1.957 10.253 1.00 78.94 233 GLU A O 1
ATOM 1800 N N . ALA A 1 234 ? -12.135 1.019 8.688 1.00 68.75 234 ALA A N 1
ATOM 1801 C CA . ALA A 1 234 ? -12.990 0.282 9.616 1.00 68.75 234 ALA A CA 1
ATOM 1802 C C . ALA A 1 234 ? -12.229 -0.828 10.362 1.00 68.75 234 ALA A C 1
ATOM 1804 O O . ALA A 1 234 ? -12.509 -1.098 11.532 1.00 68.75 234 ALA A O 1
ATOM 1805 N N . SER A 1 235 ? -11.230 -1.443 9.718 1.00 65.56 235 SER A N 1
ATOM 1806 C CA . SER A 1 235 ? -10.375 -2.471 10.327 1.00 65.56 235 SER A CA 1
ATOM 1807 C C . SER A 1 235 ? -9.529 -1.942 11.489 1.00 65.56 235 SER A C 1
ATOM 1809 O O . SER A 1 235 ? -9.108 -2.733 12.330 1.00 65.56 235 SER A O 1
ATOM 1811 N N . ALA A 1 236 ? -9.359 -0.616 11.590 1.00 60.44 236 ALA A N 1
ATOM 1812 C CA . ALA A 1 236 ? -8.706 0.042 12.719 1.00 60.44 236 ALA A CA 1
ATOM 1813 C C . ALA A 1 236 ? -9.514 -0.013 14.016 1.00 60.44 236 ALA A C 1
ATOM 1815 O O . ALA A 1 236 ? -8.998 0.354 15.067 1.00 60.44 236 ALA A O 1
ATOM 1816 N N . SER A 1 237 ? -10.796 -0.382 13.936 1.00 68.69 237 SER A N 1
ATOM 1817 C CA . SER A 1 237 ? -11.714 -0.321 15.062 1.00 68.69 237 SER A CA 1
ATOM 1818 C C . SER A 1 237 ? -11.437 -1.470 16.033 1.00 68.69 237 SER A C 1
ATOM 1820 O O . SER A 1 237 ? -11.690 -2.629 15.689 1.00 68.69 237 SER A O 1
ATOM 1822 N N . PRO A 1 238 ? -11.028 -1.176 17.279 1.00 74.94 238 PRO A N 1
ATOM 1823 C CA . PRO A 1 238 ? -10.916 -2.178 18.338 1.00 74.94 238 PRO A CA 1
ATOM 1824 C C . PRO A 1 238 ? -12.241 -2.916 18.567 1.00 74.94 238 PRO A C 1
ATOM 1826 O O . PRO A 1 238 ? -12.272 -4.098 18.895 1.00 74.94 238 PRO A O 1
ATOM 1829 N N . ILE A 1 239 ? -13.360 -2.232 18.311 1.00 82.81 239 ILE A N 1
ATOM 1830 C CA . ILE A 1 239 ? -14.686 -2.841 18.342 1.00 82.81 239 ILE A CA 1
ATOM 1831 C C . ILE A 1 239 ? -14.869 -3.846 17.208 1.00 82.81 239 ILE A C 1
ATOM 1833 O O . ILE A 1 239 ? -15.513 -4.866 17.412 1.00 82.81 239 ILE A O 1
ATOM 1837 N N . GLY A 1 240 ? -14.316 -3.590 16.022 1.00 79.00 240 GLY A N 1
ATOM 1838 C CA . GLY A 1 240 ? -14.346 -4.551 14.921 1.00 79.00 240 GLY A CA 1
ATOM 1839 C C . GLY A 1 240 ? -13.630 -5.858 15.274 1.00 79.00 240 GLY A C 1
ATOM 1840 O O . GLY A 1 240 ? -14.156 -6.931 14.988 1.00 79.00 240 GLY A O 1
ATOM 1841 N N . GLU A 1 241 ? -12.473 -5.782 15.940 1.00 77.44 241 GLU A N 1
ATOM 1842 C CA . GLU A 1 241 ? -11.785 -6.966 16.483 1.00 77.44 241 GLU A CA 1
ATOM 1843 C C . GLU A 1 241 ? -12.617 -7.668 17.554 1.00 77.44 241 GLU A C 1
ATOM 1845 O O . GLU A 1 241 ? -12.874 -8.860 17.429 1.00 77.44 241 GLU A O 1
ATOM 1850 N N . PHE A 1 242 ? -13.133 -6.935 18.541 1.00 87.69 242 PHE A N 1
ATOM 1851 C CA . PHE A 1 242 ? -14.009 -7.511 19.561 1.00 87.69 242 PHE A CA 1
ATOM 1852 C C . PHE A 1 242 ? -15.238 -8.215 18.971 1.00 87.69 242 PHE A C 1
ATOM 1854 O O . PHE A 1 242 ? -15.608 -9.299 19.425 1.00 87.69 242 PHE A O 1
ATOM 1861 N N . VAL A 1 243 ? -15.870 -7.626 17.953 1.00 88.56 243 VAL A N 1
ATOM 1862 C CA . VAL A 1 243 ? -17.017 -8.240 17.277 1.00 88.56 243 VAL A CA 1
ATOM 1863 C C . VAL A 1 243 ? -16.601 -9.541 16.598 1.00 88.56 243 VAL A C 1
ATOM 1865 O O . VAL A 1 243 ? -17.299 -10.531 16.766 1.00 88.56 243 VAL A O 1
ATOM 1868 N N . ARG A 1 244 ? -15.467 -9.577 15.888 1.00 82.19 244 ARG A N 1
ATOM 1869 C CA . ARG A 1 244 ? -14.974 -10.811 15.249 1.00 82.19 244 ARG A CA 1
ATOM 1870 C C . ARG A 1 244 ? -14.577 -11.890 16.256 1.00 82.19 244 ARG A C 1
ATOM 1872 O O . ARG A 1 244 ? -14.825 -13.061 16.003 1.00 82.19 244 ARG A O 1
ATOM 1879 N N . ASP A 1 245 ? -13.960 -11.498 17.365 1.00 84.25 245 ASP A N 1
ATOM 1880 C CA . ASP A 1 245 ? -13.407 -12.428 18.352 1.00 84.25 245 ASP A CA 1
ATOM 1881 C C . ASP A 1 245 ? -14.465 -12.996 19.299 1.0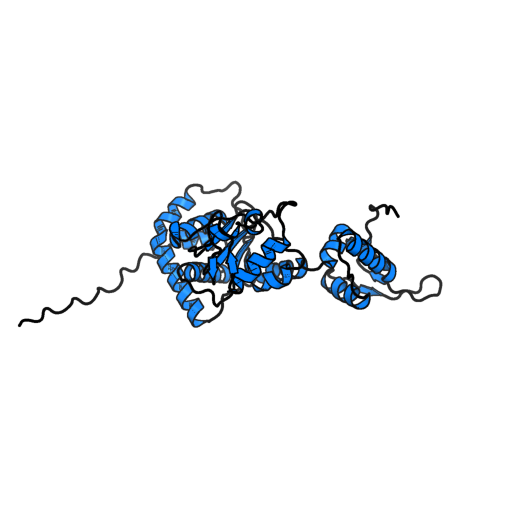0 84.25 245 ASP A C 1
ATOM 1883 O O . ASP A 1 245 ? -14.322 -14.113 19.797 1.00 84.25 245 ASP A O 1
ATOM 1887 N N . ARG A 1 246 ? -15.472 -12.187 19.649 1.00 89.38 246 ARG A N 1
ATOM 1888 C CA . ARG A 1 246 ? -16.378 -12.471 20.773 1.00 89.38 246 ARG A CA 1
ATOM 1889 C C . ARG A 1 246 ? -17.852 -12.443 20.406 1.00 89.38 246 ARG A C 1
ATOM 1891 O O . ARG A 1 246 ? -18.663 -12.779 21.271 1.00 89.38 246 ARG A O 1
ATOM 1898 N N . CYS A 1 247 ? -18.218 -12.039 19.191 1.00 92.94 247 CYS A N 1
ATOM 1899 C CA . CYS A 1 247 ? -19.614 -11.844 18.822 1.00 92.94 247 CYS A CA 1
ATOM 1900 C C . CYS A 1 247 ? -20.009 -12.589 17.543 1.00 92.94 247 CYS A C 1
ATOM 1902 O O . CYS A 1 247 ? -19.269 -12.654 16.569 1.00 92.94 247 CYS A O 1
ATOM 1904 N N . ALA A 1 248 ? -21.263 -13.031 17.506 1.00 92.06 248 ALA A N 1
ATOM 1905 C CA . ALA A 1 248 ? -21.927 -13.471 16.289 1.00 92.06 248 ALA A CA 1
ATOM 1906 C C . ALA A 1 248 ? -22.930 -12.405 15.837 1.00 92.06 248 ALA A C 1
ATOM 1908 O O . ALA A 1 248 ? -23.854 -12.050 16.578 1.00 92.06 248 ALA A O 1
ATOM 1909 N N . VAL A 1 249 ? -22.766 -11.921 14.604 1.00 91.50 249 VAL A N 1
ATOM 1910 C CA . VAL A 1 249 ? -23.728 -11.037 13.932 1.00 91.50 249 VAL A CA 1
ATOM 1911 C C . VAL A 1 249 ? -24.712 -11.911 13.162 1.00 91.50 249 VAL A C 1
ATOM 1913 O O . VAL A 1 249 ? -24.322 -12.625 12.239 1.00 91.50 249 VAL A O 1
ATOM 1916 N N . ALA A 1 250 ? -25.985 -11.899 13.557 1.00 88.75 250 ALA A N 1
ATOM 1917 C CA . ALA A 1 250 ? -27.012 -12.731 12.937 1.00 88.75 250 ALA A CA 1
ATOM 1918 C C . ALA A 1 250 ? -28.406 -12.091 13.046 1.00 88.75 250 ALA A C 1
ATOM 1920 O O . ALA A 1 250 ? -28.722 -11.477 14.072 1.00 88.75 250 ALA A O 1
ATOM 1921 N N . PRO A 1 251 ? -29.280 -12.271 12.037 1.00 85.75 251 PRO A N 1
ATOM 1922 C CA . PRO A 1 251 ? -30.683 -11.886 12.142 1.00 85.75 251 PRO A CA 1
ATOM 1923 C C . PRO A 1 251 ? -31.350 -12.549 13.356 1.00 85.75 251 PRO A C 1
ATOM 1925 O O . PRO A 1 251 ? -31.200 -13.749 13.575 1.00 85.75 251 PRO A O 1
ATOM 1928 N N . GLY A 1 252 ? -32.072 -11.765 14.160 1.00 86.19 252 GLY A N 1
ATOM 1929 C CA . GLY A 1 252 ? -32.749 -12.247 15.371 1.00 86.19 252 GLY A CA 1
ATOM 1930 C C . GLY A 1 252 ? -31.849 -12.423 16.601 1.00 86.19 252 GLY A C 1
ATOM 1931 O O . GLY A 1 252 ? -32.364 -12.707 17.680 1.00 86.19 252 GLY A O 1
ATOM 1932 N N . ALA A 1 253 ? -30.531 -12.224 16.484 1.00 92.44 253 ALA A N 1
ATOM 1933 C CA . ALA A 1 253 ? -29.660 -12.147 17.652 1.00 92.44 253 ALA A CA 1
ATOM 1934 C C . ALA A 1 253 ? -29.934 -10.856 18.435 1.00 92.44 253 ALA A C 1
ATOM 1936 O O . ALA A 1 253 ? -30.112 -9.794 17.839 1.00 92.44 253 ALA A O 1
ATOM 1937 N N . ALA A 1 254 ? -29.944 -10.938 19.762 1.00 93.19 254 ALA A N 1
ATOM 1938 C CA . ALA A 1 254 ? -30.051 -9.769 20.618 1.00 93.19 254 ALA A CA 1
ATOM 1939 C C . ALA A 1 254 ? -29.232 -9.954 21.895 1.00 93.19 254 ALA A C 1
ATOM 1941 O O . ALA A 1 254 ? -29.109 -11.066 22.414 1.00 93.19 254 ALA A O 1
ATOM 1942 N N . ILE A 1 255 ? -28.700 -8.852 22.415 1.00 95.06 255 ILE A N 1
ATOM 1943 C CA . ILE A 1 255 ? -27.978 -8.824 23.685 1.00 95.06 255 ILE A CA 1
ATOM 1944 C C . ILE A 1 255 ? -28.224 -7.510 24.418 1.00 95.06 255 ILE A C 1
ATOM 1946 O O . ILE A 1 255 ? -28.364 -6.453 23.799 1.00 95.06 255 ILE A O 1
ATOM 1950 N N . GLU A 1 256 ? -28.276 -7.569 25.746 1.00 95.06 256 GLU A N 1
ATOM 1951 C CA . GLU A 1 256 ? -28.379 -6.374 26.575 1.00 95.06 256 GLU A CA 1
ATOM 1952 C C . GLU A 1 256 ? -27.147 -5.476 26.363 1.00 95.06 256 GLU A C 1
ATOM 1954 O O . GLU A 1 256 ? -26.002 -5.940 26.361 1.00 95.06 256 GLU A O 1
ATOM 1959 N N . CYS A 1 257 ? -27.372 -4.167 26.197 1.00 93.56 257 CYS A N 1
ATOM 1960 C CA . CYS A 1 257 ? -26.296 -3.209 25.950 1.00 93.56 257 CYS A CA 1
ATOM 1961 C C . CYS A 1 257 ? -25.236 -3.210 27.064 1.00 93.56 257 CYS A C 1
ATOM 1963 O O . CYS A 1 257 ? -24.052 -3.064 26.763 1.00 93.56 257 CYS A O 1
ATOM 1965 N N . GLY A 1 258 ? -25.655 -3.364 28.327 1.00 93.00 258 GLY A N 1
ATOM 1966 C CA . GLY A 1 258 ? -24.755 -3.429 29.482 1.00 93.00 258 GLY A CA 1
ATOM 1967 C C . GLY A 1 258 ? -23.841 -4.649 29.419 1.00 93.00 258 GLY A C 1
ATOM 1968 O O . GLY A 1 258 ? -22.624 -4.499 29.427 1.00 93.00 258 GLY A O 1
ATOM 1969 N N . THR A 1 259 ? -24.416 -5.838 29.221 1.00 94.00 259 THR A N 1
ATOM 1970 C CA . THR A 1 259 ? -23.663 -7.096 29.110 1.00 94.00 259 THR A CA 1
ATOM 1971 C C . THR A 1 259 ? -22.639 -7.071 27.980 1.00 94.00 259 THR A C 1
ATOM 1973 O O . THR A 1 259 ? -21.506 -7.518 28.158 1.00 94.00 259 THR A O 1
ATOM 1976 N N . LEU A 1 260 ? -23.007 -6.534 26.811 1.00 94.94 260 LEU A N 1
ATOM 1977 C CA . LEU A 1 260 ? -22.068 -6.440 25.694 1.00 94.94 260 LEU A CA 1
ATOM 1978 C C . LEU A 1 260 ? -20.930 -5.452 25.993 1.00 94.94 260 LEU A C 1
ATOM 1980 O O . LEU A 1 260 ? -19.781 -5.720 25.647 1.00 94.94 260 LEU A O 1
ATOM 1984 N N . PHE A 1 261 ? -21.229 -4.337 26.666 1.00 94.25 261 PHE A N 1
ATOM 1985 C CA . PHE A 1 261 ? -20.205 -3.386 27.095 1.00 94.25 261 PHE A CA 1
ATOM 1986 C C . PHE A 1 261 ? -19.280 -3.974 28.173 1.00 94.25 261 PHE A C 1
ATOM 1988 O O . PHE A 1 261 ? -18.082 -3.704 28.167 1.00 94.25 261 PHE A O 1
ATOM 1995 N N . ASP A 1 262 ? -19.791 -4.817 29.067 1.00 94.25 262 ASP A N 1
ATOM 1996 C CA . ASP A 1 262 ? -18.978 -5.518 30.067 1.00 94.25 262 ASP A CA 1
ATOM 1997 C C . ASP A 1 262 ? -18.024 -6.516 29.415 1.00 94.25 262 ASP A C 1
ATOM 1999 O O . ASP A 1 262 ? -16.829 -6.523 29.716 1.00 94.25 262 ASP A O 1
ATOM 2003 N N . ALA A 1 263 ? -18.525 -7.291 28.450 1.00 93.88 263 ALA A N 1
ATOM 2004 C CA . ALA A 1 263 ? -17.695 -8.179 27.647 1.00 93.88 263 ALA A CA 1
ATOM 2005 C C . ALA A 1 263 ? -16.625 -7.407 26.858 1.00 93.88 263 ALA A C 1
ATOM 2007 O O . ALA A 1 263 ? -15.486 -7.864 26.774 1.00 93.88 263 ALA A O 1
ATOM 2008 N N . TRP A 1 264 ? -16.963 -6.224 26.335 1.00 92.31 264 TRP A N 1
ATOM 2009 C CA . TRP A 1 264 ? -16.011 -5.313 25.697 1.00 92.31 264 TRP A CA 1
ATOM 2010 C C . TRP A 1 264 ? -14.917 -4.854 26.667 1.00 92.31 264 TRP A C 1
ATOM 2012 O O . TRP A 1 264 ? -13.737 -4.982 26.352 1.00 92.31 264 TRP A O 1
ATOM 2022 N N . ARG A 1 265 ? -15.280 -4.384 27.868 1.00 91.81 265 ARG A N 1
ATOM 2023 C CA . ARG A 1 265 ? -14.310 -3.954 28.892 1.00 91.81 265 ARG A CA 1
ATOM 2024 C C . ARG A 1 265 ? -13.345 -5.075 29.266 1.00 91.81 265 ARG A C 1
ATOM 2026 O O . ARG A 1 265 ? -12.138 -4.850 29.327 1.00 91.81 265 ARG A O 1
ATOM 2033 N N . ALA A 1 266 ? -13.873 -6.276 29.475 1.00 90.81 266 ALA A N 1
ATOM 2034 C CA . ALA A 1 266 ? -13.069 -7.438 29.820 1.00 90.81 266 ALA A CA 1
ATOM 2035 C C . ALA A 1 266 ? -12.178 -7.893 28.648 1.00 90.81 266 ALA A C 1
ATOM 2037 O O . ALA A 1 266 ? -11.022 -8.265 28.852 1.00 90.81 266 ALA A O 1
ATOM 2038 N N . TRP A 1 267 ? -12.669 -7.803 27.407 1.00 90.19 267 TRP A N 1
ATOM 2039 C CA . TRP A 1 267 ? -11.846 -8.045 26.223 1.00 90.19 267 TRP A CA 1
ATOM 2040 C C . TRP A 1 267 ? -10.720 -7.008 26.101 1.00 90.19 267 TRP A C 1
ATOM 2042 O O . TRP A 1 267 ? -9.573 -7.408 25.925 1.00 90.19 267 TRP A O 1
ATOM 2052 N N . CYS A 1 268 ? -10.990 -5.710 26.297 1.00 84.69 268 CYS A N 1
ATOM 2053 C CA . CYS A 1 268 ? -9.950 -4.673 26.313 1.00 84.69 268 CYS A CA 1
ATOM 2054 C C . CYS A 1 268 ? -8.839 -4.982 27.317 1.00 84.69 268 CYS A C 1
ATOM 2056 O O . CYS A 1 268 ? -7.670 -4.943 26.947 1.00 84.69 268 CYS A O 1
ATOM 2058 N N . GLN A 1 269 ? -9.198 -5.356 28.546 1.00 86.94 269 GLN A N 1
ATOM 2059 C CA . GLN A 1 269 ? -8.224 -5.748 29.567 1.00 86.94 269 GLN A CA 1
ATOM 2060 C C . GLN A 1 269 ? -7.388 -6.955 29.126 1.00 86.94 269 GLN A C 1
ATOM 2062 O O . GLN A 1 269 ? -6.169 -6.937 29.269 1.00 86.94 269 GLN A O 1
ATOM 2067 N N . SER A 1 270 ? -8.013 -7.971 28.518 1.00 83.31 270 SER A N 1
ATOM 2068 C CA . SER A 1 270 ? -7.286 -9.139 27.996 1.00 83.31 270 SER A CA 1
ATOM 2069 C C . SER A 1 270 ? -6.323 -8.806 26.848 1.00 83.31 270 SER A C 1
ATOM 2071 O O . SER A 1 270 ? -5.360 -9.535 26.636 1.00 83.31 270 SER A O 1
ATOM 2073 N N . GLN A 1 271 ? -6.559 -7.696 26.144 1.00 76.75 271 GLN A N 1
ATOM 2074 C CA . GLN A 1 271 ? -5.703 -7.174 25.075 1.00 76.75 271 GLN A CA 1
ATOM 2075 C C . GLN A 1 271 ? -4.701 -6.115 25.574 1.00 76.75 271 GLN A C 1
ATOM 2077 O O . GLN A 1 271 ? -4.061 -5.453 24.761 1.00 76.75 271 GLN A O 1
ATOM 2082 N N . GLY A 1 272 ? -4.585 -5.899 26.893 1.00 73.69 272 GLY A N 1
ATOM 2083 C CA . GLY A 1 272 ? -3.702 -4.875 27.468 1.00 73.69 272 GLY A CA 1
ATOM 2084 C C . GLY A 1 272 ? -4.132 -3.433 27.169 1.00 73.69 272 GLY A C 1
ATOM 2085 O O . GLY A 1 272 ? -3.307 -2.523 27.194 1.00 73.69 272 GLY A O 1
ATOM 2086 N N . ARG A 1 273 ? -5.413 -3.207 26.844 1.00 74.44 273 ARG A N 1
ATOM 2087 C CA . ARG A 1 273 ? -5.983 -1.871 26.626 1.00 74.44 273 ARG A CA 1
ATOM 2088 C C . ARG A 1 273 ? -6.576 -1.335 27.929 1.00 74.44 273 ARG A C 1
ATOM 2090 O O . ARG A 1 273 ? -7.648 -1.766 28.355 1.00 74.44 273 ARG A O 1
ATOM 2097 N N . ASP A 1 274 ? -5.936 -0.312 28.487 1.00 68.38 274 ASP A N 1
ATOM 2098 C CA . ASP A 1 274 ? -6.310 0.266 29.790 1.00 68.38 274 ASP A CA 1
ATOM 2099 C C . ASP A 1 274 ? -7.495 1.247 29.734 1.00 68.38 274 ASP A C 1
ATOM 2101 O O . ASP A 1 274 ? -8.007 1.681 30.768 1.00 68.38 274 ASP A O 1
ATOM 2105 N N . HIS A 1 275 ? -7.956 1.619 28.535 1.00 76.88 275 HIS A N 1
ATOM 2106 C CA . HIS A 1 275 ? -9.020 2.609 28.353 1.00 76.88 275 HIS A CA 1
ATOM 2107 C C . HIS A 1 275 ? -10.114 2.122 27.383 1.00 76.88 275 HIS A C 1
ATOM 2109 O O . HIS A 1 275 ? -10.108 2.475 26.204 1.00 76.88 275 HIS A O 1
ATOM 2115 N N . PRO A 1 276 ? -11.105 1.342 27.858 1.00 79.50 276 PRO A N 1
ATOM 2116 C CA . PRO A 1 276 ? -12.215 0.856 27.028 1.00 79.50 276 PRO A CA 1
ATOM 2117 C C . PRO A 1 276 ? -13.222 1.954 26.628 1.00 79.50 276 PRO A C 1
ATOM 2119 O O . PRO A 1 276 ? -14.159 1.692 25.870 1.00 79.50 276 PRO A O 1
ATOM 2122 N N . GLY A 1 277 ? -13.057 3.182 27.134 1.00 86.12 277 GLY A N 1
ATOM 2123 C CA . GLY A 1 277 ? -13.961 4.306 26.896 1.00 86.12 277 GLY A CA 1
ATOM 2124 C C . GLY A 1 277 ? -15.283 4.202 27.667 1.00 86.12 277 GLY A C 1
ATOM 2125 O O . GLY A 1 277 ? -15.396 3.501 28.671 1.00 86.12 277 GLY A O 1
ATOM 2126 N N . THR A 1 278 ? -16.299 4.933 27.202 1.00 88.06 278 THR A N 1
ATOM 2127 C CA . THR A 1 278 ? -17.646 4.956 27.802 1.00 88.06 278 THR A CA 1
ATOM 2128 C C . THR A 1 278 ? -18.617 4.049 27.045 1.00 88.06 278 THR A C 1
ATOM 2130 O O . THR A 1 278 ? -18.431 3.779 25.858 1.00 88.06 278 THR A O 1
ATOM 2133 N N . ALA A 1 279 ? -19.723 3.659 27.686 1.00 86.94 279 ALA A N 1
ATOM 2134 C CA . ALA A 1 279 ? -20.792 2.907 27.024 1.00 86.94 279 ALA A CA 1
ATOM 2135 C C . ALA A 1 279 ? -21.365 3.652 25.800 1.00 86.94 279 ALA A C 1
ATOM 2137 O O . ALA A 1 279 ? -21.696 3.035 24.790 1.00 86.94 279 ALA A O 1
ATOM 2138 N N . SER A 1 280 ? -21.433 4.988 25.854 1.00 82.31 280 SER A N 1
ATOM 2139 C CA . SER A 1 280 ? -21.904 5.822 24.741 1.00 82.31 280 SER A CA 1
ATOM 2140 C C . SER A 1 280 ? -20.931 5.827 23.560 1.00 82.31 280 SER A C 1
ATOM 2142 O O . SER A 1 280 ? -21.358 5.695 22.412 1.00 82.31 280 SER A O 1
ATOM 2144 N N . SER A 1 281 ? -19.622 5.950 23.820 1.00 76.62 281 SER A N 1
ATOM 2145 C CA . SER A 1 281 ? -18.608 5.876 22.760 1.00 76.62 281 SER A CA 1
ATOM 2146 C C . SER A 1 281 ? -18.540 4.481 22.146 1.00 76.62 281 SER A C 1
ATOM 2148 O O . SER A 1 281 ? -18.468 4.379 20.923 1.00 76.62 281 SER A O 1
ATOM 2150 N N . PHE A 1 282 ? -18.647 3.439 22.979 1.00 86.44 282 PHE A N 1
ATOM 2151 C CA . PHE A 1 282 ? -18.732 2.048 22.543 1.00 86.44 282 PHE A CA 1
ATOM 2152 C C . PHE A 1 282 ? -19.942 1.824 21.632 1.00 86.44 282 PHE A C 1
ATOM 2154 O O . PHE A 1 282 ? -19.779 1.377 20.504 1.00 86.44 282 PHE A O 1
ATOM 2161 N N . ALA A 1 283 ? -21.145 2.217 22.063 1.00 85.62 283 ALA A N 1
ATOM 2162 C CA . ALA A 1 283 ? -22.362 2.045 21.272 1.00 85.62 283 ALA A CA 1
ATOM 2163 C C . ALA A 1 283 ? -22.274 2.745 19.906 1.00 85.62 283 ALA A C 1
ATOM 2165 O O . ALA A 1 283 ? -22.651 2.167 18.890 1.00 85.62 283 ALA A O 1
ATOM 2166 N N . ARG A 1 284 ? -21.746 3.977 19.868 1.00 80.69 284 ARG A N 1
ATOM 2167 C CA . ARG A 1 284 ? -21.556 4.730 18.618 1.00 80.69 284 ARG A CA 1
ATOM 2168 C C . ARG A 1 284 ? -20.608 4.011 17.656 1.00 80.69 284 ARG A C 1
ATOM 2170 O O . ARG A 1 284 ? -20.904 3.916 16.471 1.00 80.69 284 ARG A O 1
ATOM 2177 N N . GLN A 1 285 ? -19.474 3.533 18.159 1.00 77.06 285 GLN A N 1
ATOM 2178 C CA . GLN A 1 285 ? -18.485 2.820 17.352 1.00 77.06 285 GLN A CA 1
ATOM 2179 C C . GLN A 1 285 ? -18.994 1.427 16.931 1.00 77.06 285 GLN A C 1
ATOM 2181 O O . GLN A 1 285 ? -18.748 1.013 15.806 1.00 77.06 285 GLN A O 1
ATOM 2186 N N . LEU A 1 286 ? -19.772 0.738 17.772 1.00 86.25 286 LEU A N 1
ATOM 2187 C CA . LEU A 1 286 ? -20.400 -0.547 17.447 1.00 86.25 286 LEU A CA 1
ATOM 2188 C C . LEU A 1 286 ? -21.425 -0.421 16.313 1.00 86.25 286 LEU A C 1
ATOM 2190 O O . LEU A 1 286 ? -21.423 -1.247 15.406 1.00 86.25 286 LEU A O 1
ATOM 2194 N N . HIS A 1 287 ? -22.238 0.641 16.317 1.00 83.38 287 HIS A N 1
ATOM 2195 C CA . HIS A 1 287 ? -23.143 0.964 15.204 1.00 83.38 287 HIS A CA 1
ATOM 2196 C C . HIS A 1 287 ? -22.403 1.223 13.887 1.00 83.38 287 HIS A C 1
ATOM 2198 O O . HIS A 1 287 ? -22.919 0.893 12.825 1.00 83.38 287 HIS A O 1
ATOM 2204 N N . ALA A 1 288 ? -21.195 1.788 13.947 1.00 72.88 288 ALA A N 1
ATOM 2205 C CA . ALA A 1 288 ? -20.360 1.976 12.763 1.00 72.88 288 ALA A CA 1
ATOM 2206 C C . ALA A 1 288 ? -19.718 0.660 12.283 1.00 72.88 288 ALA A C 1
ATOM 2208 O O . ALA A 1 288 ? -19.576 0.456 11.081 1.00 72.88 288 ALA A O 1
ATOM 2209 N N . SER A 1 289 ? -19.350 -0.232 13.209 1.00 77.94 289 SER A N 1
ATOM 2210 C CA . SER A 1 289 ? -18.686 -1.505 12.899 1.00 77.94 289 SER A CA 1
ATOM 2211 C C . SER A 1 289 ? -19.637 -2.626 12.455 1.00 77.94 289 SER A C 1
ATOM 2213 O O . SER A 1 289 ? -19.175 -3.583 11.837 1.00 77.94 289 SER A O 1
ATOM 2215 N N . VAL A 1 290 ? -20.935 -2.560 12.782 1.00 83.06 290 VAL A N 1
ATOM 2216 C CA . VAL A 1 290 ? -21.909 -3.634 12.509 1.00 83.06 290 VAL A CA 1
ATOM 2217 C C . VAL A 1 290 ? -23.077 -3.103 11.667 1.00 83.06 290 VAL A C 1
ATOM 2219 O O . VAL A 1 290 ? -24.016 -2.514 12.212 1.00 83.06 290 VAL A O 1
ATOM 2222 N N . PRO A 1 291 ? -23.061 -3.316 10.337 1.00 78.75 291 PRO A N 1
ATOM 2223 C CA . PRO A 1 291 ? -24.148 -2.893 9.462 1.00 78.75 291 PRO A CA 1
ATOM 2224 C C . PRO A 1 291 ? -25.493 -3.503 9.874 1.00 78.75 291 PRO A C 1
ATOM 2226 O O . PRO A 1 291 ? -25.605 -4.706 10.097 1.00 78.75 291 PRO A O 1
ATOM 2229 N N . GLY A 1 292 ? -26.535 -2.673 9.954 1.00 81.94 292 GLY A N 1
ATOM 2230 C CA . GLY A 1 292 ? -27.893 -3.121 10.285 1.00 81.94 292 GLY A CA 1
ATOM 2231 C C . GLY A 1 292 ? -28.166 -3.343 11.777 1.00 81.94 292 GLY A C 1
ATOM 2232 O O . GLY A 1 292 ? -29.285 -3.729 12.119 1.00 81.94 292 GLY A O 1
ATOM 2233 N N . LEU A 1 293 ? -27.199 -3.058 12.657 1.00 90.19 293 LEU A N 1
ATOM 2234 C CA . LEU A 1 293 ? -27.397 -3.076 14.104 1.00 90.19 293 LEU A CA 1
ATOM 2235 C C . LEU A 1 293 ? -28.487 -2.077 14.517 1.00 90.19 293 LEU A C 1
ATOM 2237 O O . LEU A 1 293 ? -28.510 -0.928 14.073 1.00 90.19 293 LEU A O 1
ATOM 2241 N N . ARG A 1 294 ? -29.392 -2.497 15.403 1.00 90.75 294 ARG A N 1
ATOM 2242 C CA . ARG A 1 294 ? -30.436 -1.625 15.964 1.00 90.75 294 ARG A CA 1
ATOM 2243 C C . ARG A 1 294 ? -30.318 -1.569 17.476 1.00 90.75 294 ARG A C 1
ATOM 2245 O O . ARG A 1 294 ? -29.879 -2.521 18.110 1.00 90.75 294 ARG A O 1
ATOM 2252 N N . THR A 1 295 ? -30.718 -0.447 18.065 1.00 92.62 295 THR A N 1
ATOM 2253 C CA . THR A 1 295 ? -30.885 -0.345 19.518 1.00 92.62 295 THR A CA 1
ATOM 2254 C C . THR A 1 295 ? -32.365 -0.271 19.840 1.00 92.62 295 THR A C 1
ATOM 2256 O O . THR A 1 295 ? -33.047 0.644 19.382 1.00 92.62 295 THR A O 1
ATOM 2259 N N . THR A 1 296 ? -32.849 -1.207 20.647 1.00 92.00 296 THR A N 1
ATOM 2260 C CA . THR A 1 296 ? -34.246 -1.265 21.088 1.00 92.00 296 THR A CA 1
ATOM 2261 C C . THR A 1 296 ? -34.336 -1.191 22.608 1.00 92.00 296 THR A C 1
ATOM 2263 O O . THR A 1 296 ? -33.334 -1.284 23.323 1.00 92.00 296 THR A O 1
ATOM 2266 N N . GLN A 1 297 ? -35.541 -0.931 23.118 1.00 90.69 297 GLN A N 1
ATOM 2267 C CA . GLN A 1 297 ? -35.792 -0.839 24.555 1.00 90.69 297 GLN A CA 1
ATOM 2268 C C . GLN A 1 297 ? -37.038 -1.646 24.959 1.00 90.69 297 GLN A C 1
ATOM 2270 O O . GLN A 1 297 ? -38.056 -1.059 25.348 1.00 90.69 297 GLN A O 1
ATOM 2275 N N . PRO A 1 298 ? -37.007 -2.985 24.812 1.00 88.69 298 PRO A N 1
ATOM 2276 C CA . PRO A 1 298 ? -38.122 -3.838 25.203 1.00 88.69 298 PRO A CA 1
ATOM 2277 C C . PRO A 1 298 ? -38.375 -3.793 26.720 1.00 88.69 298 PRO A C 1
ATOM 2279 O O . PRO A 1 298 ? -37.501 -3.454 27.526 1.00 88.69 298 PRO A O 1
ATOM 2282 N N . ARG A 1 299 ? -39.604 -4.145 27.121 1.00 86.12 299 ARG A N 1
ATOM 2283 C CA . ARG A 1 299 ? -39.931 -4.421 28.526 1.00 86.12 299 ARG A CA 1
ATOM 2284 C C . ARG A 1 299 ? -39.607 -5.879 28.830 1.00 86.12 299 ARG A C 1
ATOM 2286 O O . ARG A 1 299 ? -40.243 -6.769 28.277 1.00 86.12 299 ARG A O 1
ATOM 2293 N N . VAL A 1 300 ? -38.662 -6.097 29.735 1.00 79.81 300 VAL A N 1
ATOM 2294 C CA . VAL A 1 300 ? -38.275 -7.418 30.238 1.00 79.81 300 VAL A CA 1
ATOM 2295 C C . VAL A 1 300 ? -38.505 -7.406 31.746 1.00 79.81 300 VAL A C 1
ATOM 2297 O O . VAL A 1 300 ? -38.045 -6.495 32.431 1.00 79.81 300 VAL A O 1
ATOM 2300 N N . ASN A 1 301 ? -39.277 -8.364 32.266 1.00 77.94 301 ASN A N 1
ATOM 2301 C CA . ASN A 1 301 ? -39.606 -8.474 33.697 1.00 77.94 301 ASN A CA 1
ATOM 2302 C C . ASN A 1 301 ? -40.132 -7.165 34.329 1.00 77.94 301 ASN A C 1
ATOM 2304 O O . ASN A 1 301 ? -39.768 -6.801 35.441 1.00 77.94 301 ASN A O 1
ATOM 2308 N N . GLY A 1 302 ? -40.966 -6.419 33.597 1.00 82.56 302 GLY A N 1
ATOM 2309 C CA . GLY A 1 302 ? -41.568 -5.166 34.073 1.00 82.56 302 GLY A CA 1
ATOM 2310 C C . GLY A 1 302 ? -40.672 -3.921 33.984 1.00 82.56 302 GLY A C 1
ATOM 2311 O O . GLY A 1 302 ? -41.186 -2.809 34.102 1.00 82.56 302 GLY A O 1
ATOM 2312 N N . ALA A 1 303 ? -39.378 -4.068 33.683 1.00 82.12 303 ALA A N 1
ATOM 2313 C CA . ALA A 1 303 ? -38.436 -2.960 33.522 1.00 82.12 303 ALA A CA 1
ATOM 2314 C C . ALA A 1 303 ? -38.081 -2.718 32.045 1.00 82.12 303 ALA A C 1
ATOM 2316 O O . ALA A 1 303 ? -38.058 -3.635 31.224 1.00 82.12 303 ALA A O 1
ATOM 2317 N N . ARG A 1 304 ? -37.800 -1.459 31.686 1.00 85.06 304 ARG A N 1
ATOM 2318 C CA . ARG A 1 304 ? -37.265 -1.108 30.360 1.00 85.06 304 ARG A CA 1
ATOM 2319 C C . ARG A 1 304 ? -35.757 -1.343 30.349 1.00 85.06 304 ARG A C 1
ATOM 2321 O O . ARG A 1 304 ? -35.039 -0.649 31.063 1.00 85.06 304 ARG A O 1
ATOM 2328 N N . GLN A 1 305 ? -35.287 -2.249 29.501 1.00 90.19 305 GLN A N 1
ATOM 2329 C CA . GLN A 1 305 ? -33.861 -2.543 29.327 1.00 90.19 305 GLN A CA 1
ATOM 2330 C C . GLN A 1 305 ? -33.444 -2.259 27.885 1.00 90.19 305 GLN A C 1
ATOM 2332 O O . GLN A 1 305 ? -34.252 -2.406 26.972 1.00 90.19 305 GLN A O 1
ATOM 2337 N N . ARG A 1 306 ? -32.206 -1.801 27.672 1.00 93.06 306 ARG A N 1
ATOM 2338 C CA . ARG A 1 306 ? -31.692 -1.473 26.331 1.00 93.06 306 ARG A CA 1
ATOM 2339 C C . ARG A 1 306 ? -30.990 -2.683 25.725 1.00 93.06 306 ARG A C 1
ATOM 2341 O O . ARG A 1 306 ? -30.122 -3.264 26.370 1.00 93.06 306 ARG A O 1
ATOM 2348 N N . PHE A 1 307 ? -31.330 -3.001 24.482 1.00 94.94 307 PHE A N 1
ATOM 2349 C CA . PHE A 1 307 ? -30.777 -4.123 23.732 1.00 94.94 307 PHE A CA 1
ATOM 2350 C C . PHE A 1 307 ? -30.143 -3.655 22.425 1.00 94.94 307 PHE A C 1
ATOM 2352 O O . PHE A 1 307 ? -30.615 -2.707 21.794 1.00 94.94 307 PHE A O 1
ATOM 2359 N N . PHE A 1 308 ? -29.084 -4.348 22.019 1.00 95.56 308 PHE A N 1
ATOM 2360 C CA . PHE A 1 308 ? -28.612 -4.357 20.643 1.00 95.56 308 PHE A CA 1
ATOM 2361 C C . PHE A 1 308 ? -29.248 -5.541 19.914 1.00 95.56 308 PHE A C 1
ATOM 2363 O O . PHE A 1 308 ? -29.137 -6.672 20.379 1.00 95.56 308 PHE A O 1
ATOM 2370 N N . GLU A 1 309 ? -29.896 -5.282 18.782 1.00 95.31 309 GLU A N 1
ATOM 2371 C CA . GLU A 1 309 ? -30.459 -6.295 17.883 1.00 95.31 309 GLU A CA 1
ATOM 2372 C C . GLU A 1 309 ? -29.575 -6.447 16.643 1.00 95.31 309 GLU A C 1
ATOM 2374 O O . GLU A 1 309 ? -29.121 -5.454 16.069 1.00 95.31 309 GLU A O 1
ATOM 2379 N N . GLY A 1 310 ? -29.359 -7.693 16.225 1.00 91.94 310 GLY A N 1
ATOM 2380 C CA . GLY A 1 310 ? -28.443 -8.094 15.157 1.00 91.94 310 GLY A CA 1
ATOM 2381 C C . GLY A 1 310 ? -27.108 -8.658 15.653 1.00 91.94 310 GLY A C 1
ATOM 2382 O O . GLY A 1 310 ? -26.291 -9.065 14.833 1.00 91.94 310 GLY A O 1
ATOM 2383 N N . ILE A 1 311 ? -26.874 -8.715 16.971 1.00 95.00 311 ILE A N 1
ATOM 2384 C CA . ILE A 1 311 ? -25.618 -9.200 17.562 1.00 95.00 311 ILE A CA 1
ATOM 2385 C C . ILE A 1 311 ? -25.854 -9.962 18.872 1.00 95.00 311 ILE A C 1
ATOM 2387 O O . ILE A 1 311 ? -26.767 -9.646 19.635 1.00 95.00 311 ILE A O 1
ATOM 2391 N N . ARG A 1 312 ? -25.009 -10.957 19.146 1.00 94.94 312 ARG A N 1
ATOM 2392 C CA . ARG A 1 312 ? -24.904 -11.660 20.435 1.00 94.94 312 ARG A CA 1
ATOM 2393 C C . ARG A 1 312 ? -23.453 -12.037 20.723 1.00 94.94 312 ARG A C 1
ATOM 2395 O O . ARG A 1 312 ? -22.644 -12.058 19.802 1.00 94.94 312 ARG A O 1
ATOM 2402 N N . LEU A 1 313 ? -23.139 -12.388 21.968 1.00 94.38 313 LEU A N 1
ATOM 2403 C CA . LEU A 1 313 ? -21.849 -12.995 22.309 1.00 94.38 313 LEU A CA 1
ATOM 2404 C C . LEU A 1 313 ? -21.791 -14.458 21.843 1.00 94.38 313 LEU A C 1
ATOM 2406 O O . LEU A 1 313 ? -22.803 -15.170 21.864 1.00 94.38 313 LEU A O 1
ATOM 2410 N N . ASP A 1 314 ? -20.603 -14.909 21.448 1.00 89.62 314 ASP A N 1
ATOM 2411 C CA . ASP A 1 314 ? -20.357 -16.308 21.108 1.00 89.62 314 ASP A CA 1
ATOM 2412 C C . ASP A 1 314 ? -20.285 -17.191 22.358 1.00 89.62 314 ASP A C 1
ATOM 2414 O O . ASP A 1 314 ? -19.609 -16.887 23.342 1.00 89.62 314 ASP A O 1
ATOM 2418 N N . ALA A 1 315 ? -20.971 -18.336 22.310 1.00 63.44 315 ALA A N 1
ATOM 2419 C CA . ALA A 1 315 ? -21.154 -19.241 23.449 1.00 63.44 315 ALA A CA 1
ATOM 2420 C C . ALA A 1 315 ? -19.882 -20.025 23.855 1.00 63.44 315 ALA A C 1
ATOM 2422 O O . ALA A 1 315 ? -19.925 -20.826 24.786 1.00 63.44 315 ALA A O 1
ATOM 2423 N N . GLY A 1 316 ? -18.754 -19.825 23.163 1.00 51.72 316 GLY A N 1
ATOM 2424 C CA . GLY A 1 316 ? -17.549 -20.654 23.284 1.00 51.72 316 GLY A CA 1
ATOM 2425 C C . GLY A 1 316 ? -16.516 -20.220 24.328 1.00 51.72 316 GLY A C 1
ATOM 2426 O O . GLY A 1 316 ? -15.581 -20.974 24.587 1.00 51.72 316 GLY A O 1
ATOM 2427 N N . THR A 1 317 ? -16.647 -19.048 24.952 1.00 43.47 317 THR A N 1
A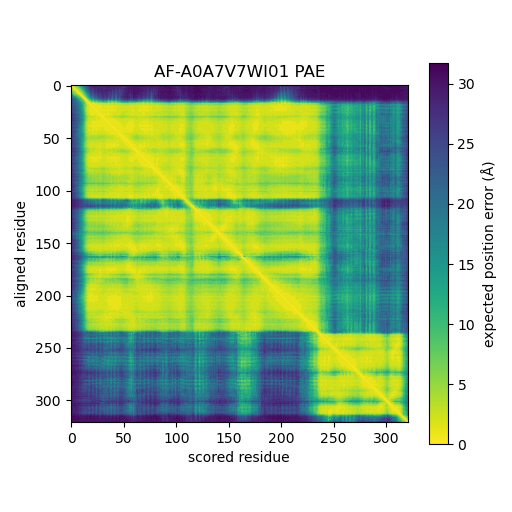TOM 2428 C CA . THR A 1 317 ? -15.567 -18.512 25.802 1.00 43.47 317 THR A CA 1
ATOM 2429 C C . THR A 1 317 ? -15.917 -18.652 27.281 1.00 43.47 317 THR A C 1
ATOM 2431 O O . THR A 1 317 ? -16.601 -17.806 27.855 1.00 43.47 317 THR A O 1
ATOM 2434 N N . ARG A 1 318 ? -15.470 -19.749 27.907 1.00 38.91 318 ARG A N 1
ATOM 2435 C CA . ARG A 1 318 ? -15.488 -19.894 29.370 1.00 38.91 318 ARG A CA 1
ATOM 2436 C C . ARG A 1 318 ? -14.540 -18.861 29.981 1.00 38.91 318 ARG A C 1
ATOM 2438 O O . ARG A 1 318 ? -13.370 -18.802 29.614 1.00 38.91 318 ARG A O 1
ATOM 2445 N N . TRP A 1 319 ? -15.061 -18.064 30.903 1.00 47.06 319 TRP A N 1
ATOM 2446 C CA . TRP A 1 319 ? -14.293 -17.119 31.703 1.00 47.06 319 TRP A CA 1
ATOM 2447 C C . TRP A 1 319 ? -13.675 -17.874 32.882 1.00 47.06 319 TRP A C 1
ATOM 2449 O O . TRP A 1 319 ? -14.413 -18.456 33.674 1.00 47.06 319 TRP A O 1
ATOM 2459 N N . ASN A 1 320 ? -12.347 -17.873 32.999 1.00 33.09 320 ASN A N 1
ATOM 2460 C CA . ASN A 1 320 ? -11.710 -18.113 34.291 1.00 33.09 320 ASN A CA 1
ATOM 2461 C C . ASN A 1 320 ? -11.608 -16.753 34.981 1.00 33.09 320 ASN A C 1
ATOM 2463 O O . ASN A 1 320 ? -10.981 -15.841 34.440 1.00 33.09 320 ASN A O 1
ATOM 2467 N N . ALA A 1 321 ? -12.325 -16.633 36.097 1.00 38.97 321 ALA A N 1
ATOM 2468 C CA . ALA A 1 321 ? -12.225 -15.527 37.041 1.00 38.97 321 ALA A CA 1
ATOM 2469 C C . ALA A 1 321 ? -10.877 -15.549 37.773 1.00 38.97 321 ALA A C 1
ATOM 2471 O O . ALA A 1 321 ? -10.316 -16.661 37.925 1.00 38.97 321 ALA A O 1
#

Solvent-accessible surface area (backbone atoms only — not comparable to full-atom values): 17908 Å² total; per-residue (Å²): 139,84,83,78,78,81,80,75,82,77,83,72,85,74,63,65,76,35,61,67,53,54,52,52,50,38,72,57,34,77,90,37,65,55,47,56,50,30,50,29,23,49,54,20,42,55,71,48,72,76,52,92,81,34,50,30,42,34,43,33,22,51,7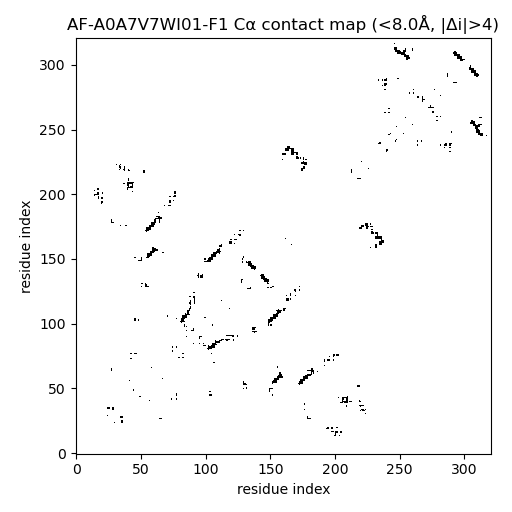2,59,34,50,62,70,51,52,50,52,47,51,42,66,54,56,31,72,83,30,51,39,71,55,47,65,57,44,45,41,40,82,57,36,55,47,73,50,68,87,19,35,34,36,39,34,64,65,59,72,76,51,96,84,36,52,51,64,50,27,42,49,49,51,50,40,43,33,66,60,38,75,42,79,36,44,37,91,99,51,74,67,45,75,46,63,61,49,40,35,46,38,38,37,25,60,56,86,66,84,38,45,81,45,16,46,67,47,30,74,26,49,35,42,43,65,34,78,50,60,34,73,96,65,70,67,82,61,52,54,64,63,42,53,72,34,32,71,25,46,43,57,51,12,49,57,20,27,59,49,32,65,74,66,74,53,84,62,67,29,74,80,16,47,62,56,38,50,52,34,32,52,58,21,33,69,58,41,52,49,40,70,75,45,36,46,78,37,90,89,29,58,36,48,48,65,62,54,48,50,53,47,45,54,48,28,50,76,70,73,41,92,73,68,76,47,72,67,60,45,52,56,50,43,53,72,64,35,87,84,53,42,81,48,64,55,76,55,96,90,40,80,46,52,29,35,36,34,32,29,73,52,93,81,74,84,81,84,130

pLDDT: mean 86.69, std 14.9, range [33.09, 98.56]

Nearest PDB structures (foldseek):
  7ola-assembly1_C  TM=7.810E-01  e=3.686E-11  Staphylococcus aureus
  7ola-assembly1_D  TM=8.611E-01  e=9.855E-10  Staphylococcus aureus
  7ola-assembly1_A  TM=7.925E-01  e=3.944E-10  Staphylococcus aureus
  7ola-assembly1_B  TM=8.241E-01  e=1.623E-08  Staphylococcus aureus
  7om0-assembly1_D  TM=7.364E-01  e=4.220E-09  Staphylococcus aureus

Mean predicted aligned error: 11.21 Å

Foldseek 3Di:
DDDDDDDDPDDDPQQPALVLVVVVVCVQPVPFVLLVLLLLLVLLLLLDLDLVQLAAEEEEAAPQLCLVLSVLLSDLLSDVQQEDEAELQLQLDLQSCVVLVNHQEYEHEELPPDPPGPLQSSLVSSNCQSVQHWDFHDDVVDHTDTGHGSYHYYYYYHADRQSALSLQVNLSRYQYDYGYDHCVVPDDPCSSVSSSVCSVSSSVSSNVSNVVCVVVVHRRRTPVCVVVSVVSNLSNDPLLVCCVPWKDFAAADKDFLVVSLVSQVVVCVVVVNPDSDDSVVSVVSNPVNHPPWDWDFDQDPNDTTIMIGRMDTDPPDDDDD

Sequence (321 aa):
MTRTPMARPSRSSCSPAPARWLRFLQTLWPDDPETIAALQEWFGLLLTDETRYQKALALIGPRRSGKGTILRVLQRVAGDANIVAPTFSTLGLPFGLQPLIGKRVAVLSDARLSARADVAAVAENLLRITGEDCVSIPRKFLSDWHGRLPTRFVLASNELPAFCDASAALSSRFVILRLETSFLGREDHALSDALLVEAPAIFSWALGGLGRLQRRGKLLQPASGRELCQELEASASPIGEFVRDRCAVAPGAAIECGTLFDAWRAWCQSQGRDHPGTASSFARQLHASVPGLRTTQPRVNGARQRFFEGIRLDAGTRWNA

Secondary structure (DSSP, 8-state):
---PPPPPPP----PPP-HHHHHHHHHH-TT-HHHHHHHHHHHHHHTS---TT--EEEEE--TTSSHHHHHHHHHHHH-GGGEE---HHHHTSTTTTGGGTT-SEEEEE-----TTS-HHHHHHHHHHHHTT--EEEEETTEEEEEE----EEEEEESSPPP-GGGHHHHHTTEEEEE-----TT---SSHHHHHHTTHHHHHHHHHHHHHHHHHHSS----HHHHHHHHHHHHHT-HHHHHHHHHEEEEEEEEEEHHHHHHHHHHHHHHTT-S----HHHHHHHHHHHSTT-EEE--EETTEE--EEEEEEE-TT-----

Radius of gyration: 24.88 Å; Cα contacts (8 Å, |Δi|>4): 517; chains: 1; bounding box: 78×56×75 Å